Protein AF-A0A2C9L3A0-F1 (afdb_monomer)

Foldseek 3Di:
DDPVVLVLVCLLLLHDDDDPCVVVLVVLVVVLCVLQVFDPLLLSLLSLQQAAPPDPCNVVSNLVSLVVRLVRGDFLLLLLLLLDAPDDPVVLVVLVCCCVPPVPVDVPSVVVVVVSVSNVVSVVSNVVSVPDHRVNSSVVSSVSSVVSVVVSNVVSVVVCPPDDDRVVSSVSSSVSNLVSRFLFDPAPVLVVVCVVCVVVVHNLSVVVNVQCVVCRSDPPDPPSVVVVP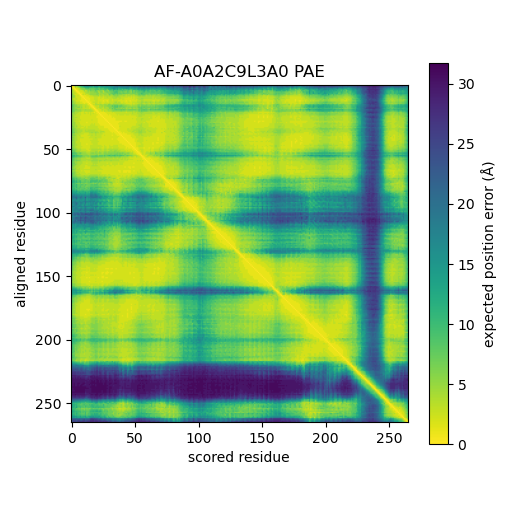PDDPDDDDDDDDDDDPPPPDDRSDDDDPCSSVPDDD

Radius of gyration: 23.32 Å; Cα contacts (8 Å, |Δi|>4): 204; chains: 1; bounding box: 54×64×52 Å

Sequence (265 aa):
MCHDYFIGITFQFGLKKEQTQDRELFNSFFETLERTAADFTNCFRYLSNFPLPGLSDYEEKKADVIKYFVSQSSTVAELKKVNRVRYENSQLMLYLMLAESRPEMIPNLRKVMPEIVHELNKMERLKELKDLTDESLSQKSFERWSAWFEKFALRLQLEKADVSDLNSLSEERKKIMNSVNPKFVLRNYIAQNAIAAAEKGDYSEVRKVLKLLETPYDDDVPDLNALELNGLMENESHTGQAGCHAQRIIYDEKPPEWAFDLRVT

Solvent-accessible surface area (backbone atoms only — not comparable to full-atom values): 15735 Å² total; per-residue (Å²): 134,58,72,70,61,51,55,57,49,38,36,45,73,37,52,86,73,92,55,93,62,50,64,59,53,53,51,54,47,54,53,50,37,62,75,37,50,32,46,64,55,57,47,46,40,53,53,42,66,54,56,57,85,85,50,95,61,24,70,61,40,41,50,52,48,45,52,49,50,42,68,44,29,53,49,60,68,52,50,50,61,72,37,56,64,90,69,54,74,69,56,54,50,50,54,53,53,38,54,74,74,45,50,83,80,41,85,60,41,85,69,48,51,62,54,53,53,52,44,51,51,25,51,53,52,49,58,63,53,69,82,56,49,59,67,58,49,48,52,54,37,42,53,53,47,49,59,48,50,52,56,51,43,59,56,51,54,67,66,46,76,82,54,93,54,65,66,63,50,46,53,51,30,26,52,49,13,34,72,66,24,39,58,44,69,94,43,71,58,59,52,50,50,25,50,59,35,39,78,73,71,39,54,63,53,46,53,51,53,50,58,46,62,75,50,22,45,59,87,87,62,77,69,71,77,67,67,76,75,83,78,80,91,75,89,80,92,80,88,79,95,71,91,71,82,79,71,81,82,63,74,68,56,79,80,56,86,71,44,76,72,67,69,86,128

Mean predicted aligned error: 10.32 Å

InterPro domains:
  IPR003846 Protein adenylyltransferase SelO [PF02696] (12-211)

Structure (mmCIF, N/CA/C/O backbone):
data_AF-A0A2C9L3A0-F1
#
_entry.id   AF-A0A2C9L3A0-F1
#
loop_
_atom_site.group_PDB
_atom_site.id
_atom_site.type_symbol
_atom_site.label_atom_id
_atom_site.label_alt_id
_atom_site.label_comp_id
_atom_site.label_asym_id
_atom_site.label_entity_id
_atom_site.label_seq_id
_atom_site.pdbx_PDB_ins_code
_atom_site.Cartn_x
_atom_site.Cartn_y
_atom_site.Cartn_z
_atom_site.occupancy
_atom_site.B_iso_or_equiv
_atom_site.auth_seq_id
_atom_site.auth_comp_id
_atom_site.auth_asym_id
_atom_site.auth_atom_id
_atom_site.pdbx_PDB_model_num
ATOM 1 N N . MET A 1 1 ? -1.686 21.418 -1.392 1.00 53.94 1 MET A N 1
ATOM 2 C CA . MET A 1 1 ? -2.756 20.459 -1.732 1.00 53.94 1 MET A CA 1
ATOM 3 C C . MET A 1 1 ? -4.056 21.233 -1.830 1.00 53.94 1 MET A C 1
ATOM 5 O O . MET A 1 1 ? -4.260 22.112 -1.002 1.00 53.94 1 MET A O 1
ATOM 9 N N . CYS A 1 2 ? -4.866 20.974 -2.856 1.00 65.69 2 CYS A N 1
ATOM 10 C CA . CYS A 1 2 ? -6.192 21.579 -3.013 1.00 65.69 2 CYS A CA 1
ATOM 11 C C . CYS A 1 2 ? -7.166 21.001 -1.962 1.00 65.69 2 CYS A C 1
ATOM 13 O O . CYS A 1 2 ? -6.938 19.886 -1.495 1.00 65.69 2 CYS A O 1
ATOM 15 N N . HIS A 1 3 ? -8.215 21.736 -1.581 1.00 68.50 3 HIS A N 1
ATOM 16 C CA . HIS A 1 3 ? -9.186 21.311 -0.557 1.00 68.50 3 HIS A CA 1
ATOM 17 C C . HIS A 1 3 ? -9.878 19.984 -0.930 1.00 68.50 3 HIS A C 1
ATOM 19 O O . HIS A 1 3 ? -9.929 19.074 -0.108 1.00 68.50 3 HIS A O 1
ATOM 25 N N . ASP A 1 4 ? -10.248 19.810 -2.201 1.00 71.44 4 ASP A N 1
ATOM 26 C CA . ASP A 1 4 ? -10.914 18.595 -2.703 1.00 71.44 4 ASP A CA 1
ATOM 27 C C . ASP A 1 4 ? -10.037 17.336 -2.602 1.00 71.44 4 ASP A C 1
ATOM 29 O O . ASP A 1 4 ? -10.518 16.243 -2.305 1.00 71.44 4 ASP A O 1
ATOM 33 N N . TYR A 1 5 ? -8.721 17.487 -2.790 1.00 75.50 5 TYR A N 1
ATOM 34 C CA . TYR A 1 5 ? -7.762 16.389 -2.623 1.00 75.50 5 TYR A CA 1
ATOM 35 C C . TYR A 1 5 ? -7.693 15.925 -1.165 1.00 75.50 5 TYR A C 1
ATOM 37 O O . TYR A 1 5 ? -7.566 14.735 -0.887 1.00 75.50 5 TYR A O 1
ATOM 45 N N . PHE A 1 6 ? -7.781 16.874 -0.232 1.00 78.12 6 PHE A N 1
ATOM 46 C CA . PHE A 1 6 ? -7.727 16.577 1.192 1.00 78.12 6 PHE A CA 1
ATOM 47 C C . PHE A 1 6 ? -8.967 15.802 1.646 1.00 78.12 6 PHE A C 1
ATOM 49 O O . PHE A 1 6 ? -8.825 14.778 2.306 1.00 78.12 6 PHE A O 1
ATOM 56 N N . ILE A 1 7 ? -10.154 16.225 1.201 1.00 77.31 7 ILE A N 1
ATOM 57 C CA . ILE A 1 7 ? -11.422 15.532 1.470 1.00 77.31 7 ILE A CA 1
ATOM 58 C C . ILE A 1 7 ? -11.371 14.085 0.961 1.00 77.31 7 ILE A C 1
ATOM 60 O O . ILE A 1 7 ? -11.721 13.161 1.692 1.00 77.31 7 ILE A O 1
ATOM 64 N N . GLY A 1 8 ? -10.888 13.874 -0.270 1.00 82.31 8 GLY A N 1
ATOM 65 C CA . GLY A 1 8 ? -10.761 12.533 -0.846 1.00 82.31 8 GLY A CA 1
ATOM 66 C C . GLY A 1 8 ? -9.873 11.605 -0.011 1.00 82.31 8 GLY A C 1
ATOM 67 O O . GLY A 1 8 ? -10.236 10.455 0.228 1.00 82.31 8 GLY A O 1
ATOM 68 N N . ILE A 1 9 ? -8.742 12.113 0.489 1.00 87.00 9 ILE A N 1
ATOM 69 C CA . ILE A 1 9 ? -7.840 11.345 1.355 1.00 87.00 9 ILE A CA 1
ATOM 70 C C . ILE A 1 9 ? -8.494 11.006 2.693 1.00 87.00 9 ILE A C 1
ATOM 72 O O . ILE A 1 9 ? -8.355 9.879 3.158 1.00 87.00 9 ILE A O 1
ATOM 76 N N . THR A 1 10 ? -9.227 11.933 3.306 1.00 89.62 10 THR A N 1
ATOM 77 C CA . THR A 1 10 ? -9.889 11.698 4.598 1.00 89.62 10 THR A CA 1
ATOM 78 C C . THR A 1 10 ? -10.770 10.441 4.564 1.00 89.62 10 THR A C 1
ATOM 80 O O . THR A 1 10 ? -10.697 9.612 5.476 1.00 89.62 10 THR A O 1
ATOM 83 N N . PHE A 1 11 ? -11.499 10.218 3.463 1.00 89.31 11 PHE A N 1
ATOM 84 C CA . PHE A 1 11 ? -12.294 9.002 3.264 1.00 89.31 11 PHE A CA 1
ATOM 85 C C . PHE A 1 11 ? -11.455 7.731 3.062 1.00 89.31 11 PHE A C 1
ATOM 87 O O . PHE A 1 11 ? -11.859 6.669 3.535 1.00 89.31 11 PHE A O 1
ATOM 94 N N . GLN A 1 12 ? -10.270 7.816 2.445 1.00 91.00 12 GLN A N 1
ATOM 95 C CA . GLN A 1 12 ? -9.346 6.673 2.329 1.00 91.00 12 GLN A CA 1
ATOM 96 C C . GLN A 1 12 ? -8.865 6.174 3.698 1.00 91.00 12 GLN A C 1
ATOM 98 O O . GLN A 1 12 ? -8.608 4.982 3.863 1.00 91.00 12 GLN A O 1
ATOM 103 N N . PHE A 1 13 ? -8.782 7.069 4.688 1.00 92.94 13 PHE A N 1
ATOM 104 C CA . PHE A 1 13 ? -8.480 6.742 6.087 1.00 92.94 13 PHE A CA 1
ATOM 105 C C . PHE A 1 13 ? -9.730 6.392 6.917 1.00 92.94 13 PHE A C 1
ATOM 107 O O . PHE A 1 13 ? -9.611 6.078 8.101 1.00 92.94 13 PHE A O 1
ATOM 114 N N . GLY A 1 14 ? -10.923 6.439 6.314 1.00 90.38 14 GLY A N 1
ATOM 115 C CA . GLY A 1 14 ? -12.193 6.158 6.984 1.00 90.38 14 GLY A CA 1
ATOM 116 C C . GLY A 1 14 ? -12.620 7.228 7.988 1.00 90.38 14 GLY A C 1
ATOM 117 O O . GLY A 1 14 ? -13.466 6.959 8.835 1.00 90.38 14 GLY A O 1
ATOM 118 N N . LEU A 1 15 ? -12.039 8.424 7.921 1.00 90.44 15 LEU A N 1
ATOM 119 C CA . LEU A 1 15 ? -12.366 9.515 8.830 1.00 90.44 15 LEU A CA 1
ATOM 120 C C . LEU A 1 15 ? -13.577 10.287 8.292 1.00 90.44 15 LEU A C 1
ATOM 122 O O . LEU A 1 15 ? -13.721 10.491 7.087 1.00 90.44 15 LEU A O 1
ATOM 126 N N . LYS A 1 16 ? -14.466 10.717 9.187 1.00 85.38 16 LYS A N 1
ATOM 127 C CA . LYS A 1 16 ? -15.678 11.484 8.843 1.00 85.38 16 LYS A CA 1
ATOM 128 C C . LYS A 1 16 ? -15.568 12.953 9.210 1.00 85.38 16 LYS A C 1
ATOM 130 O O . LYS A 1 16 ? -16.152 13.805 8.545 1.00 85.38 16 LYS A O 1
ATOM 135 N N . LYS A 1 17 ? -14.882 13.243 10.314 1.00 84.62 17 LYS A N 1
ATOM 136 C CA . LYS A 1 17 ? -14.735 14.606 10.828 1.00 84.62 17 LYS A CA 1
ATOM 137 C C . LYS A 1 17 ? -13.352 15.097 10.483 1.00 84.62 17 LYS A C 1
ATOM 139 O O . LYS A 1 17 ? -12.394 14.425 10.834 1.00 84.62 17 LYS A O 1
ATOM 144 N N . GLU A 1 18 ? -13.236 16.265 9.871 1.00 85.44 18 GLU A N 1
ATOM 145 C CA . GLU A 1 18 ? -11.927 16.885 9.679 1.00 85.44 18 GLU A CA 1
ATOM 146 C C . GLU A 1 18 ? -11.372 17.383 11.017 1.00 85.44 18 GLU A C 1
ATOM 148 O O . GLU A 1 18 ? -12.080 17.991 11.823 1.00 85.44 18 GLU A O 1
ATOM 153 N N . GLN A 1 19 ? -10.090 17.125 11.252 1.00 86.81 19 GLN A N 1
ATOM 154 C CA . GLN A 1 19 ? -9.330 17.651 12.378 1.00 86.81 19 GLN A CA 1
ATOM 155 C C . GLN A 1 19 ? -8.080 18.368 11.873 1.00 86.81 19 GLN A C 1
ATOM 157 O O . GLN A 1 19 ? -7.500 18.027 10.843 1.00 86.81 19 GLN A O 1
ATOM 162 N N . THR A 1 20 ? -7.605 19.348 12.638 1.00 84.88 20 THR A N 1
ATOM 163 C CA . THR A 1 20 ? -6.423 20.148 12.268 1.00 84.88 20 THR A CA 1
ATOM 164 C C . THR A 1 20 ? -5.143 19.314 12.152 1.00 84.88 20 THR A C 1
ATOM 166 O O . THR A 1 20 ? -4.244 19.671 11.392 1.00 84.88 20 THR A O 1
ATOM 169 N N . GLN A 1 21 ? -5.073 18.189 12.868 1.00 88.00 21 GLN A N 1
ATOM 170 C CA . GLN A 1 21 ? -3.920 17.283 12.905 1.00 88.00 21 GLN A CA 1
ATOM 171 C C . GLN A 1 21 ? -3.902 16.263 11.750 1.00 88.00 21 GLN A C 1
ATOM 173 O O . GLN A 1 21 ? -2.875 15.625 11.517 1.00 88.00 21 GLN A O 1
ATOM 178 N N . ASP A 1 22 ? -4.994 16.132 10.986 1.00 90.75 22 ASP A N 1
ATOM 179 C CA . ASP A 1 22 ? -5.135 15.108 9.935 1.00 90.75 22 ASP A CA 1
ATOM 180 C C . ASP A 1 22 ? -4.071 15.246 8.853 1.00 90.75 22 ASP A C 1
ATOM 182 O O . ASP A 1 22 ? -3.504 14.266 8.377 1.00 90.75 22 ASP A O 1
ATOM 186 N N . ARG A 1 23 ? -3.712 16.485 8.518 1.00 89.81 23 ARG A N 1
ATOM 187 C CA . ARG A 1 23 ? -2.694 16.752 7.506 1.00 89.81 23 ARG A CA 1
ATOM 188 C C . ARG A 1 23 ? -1.318 16.232 7.899 1.00 89.81 23 ARG A C 1
ATOM 190 O O . ARG A 1 23 ? -0.609 15.695 7.052 1.00 89.81 23 ARG A O 1
ATOM 197 N N . GLU A 1 24 ? -0.927 16.402 9.157 1.00 92.12 24 GLU A N 1
ATOM 198 C CA . GLU A 1 24 ? 0.349 15.886 9.650 1.00 92.12 24 GLU A CA 1
ATOM 199 C C . GLU A 1 24 ? 0.330 14.355 9.698 1.00 92.12 24 GLU A C 1
ATOM 201 O O . GLU A 1 24 ? 1.281 13.704 9.261 1.00 92.12 24 GLU A O 1
ATOM 206 N N . LEU A 1 25 ? -0.791 13.778 10.136 1.00 93.62 25 LEU A N 1
ATOM 207 C CA . LEU A 1 25 ? -0.996 12.336 10.179 1.00 93.62 25 LEU A CA 1
ATOM 208 C C . LEU A 1 25 ? -0.872 11.698 8.788 1.00 93.62 25 LEU A C 1
ATOM 210 O O . LEU A 1 25 ? -0.094 10.755 8.625 1.00 93.62 25 LEU A O 1
ATOM 214 N N . PHE A 1 26 ? -1.557 12.246 7.780 1.00 93.62 26 PHE A N 1
ATOM 215 C CA . PHE A 1 26 ? -1.495 11.756 6.400 1.00 93.62 26 PHE A CA 1
ATOM 216 C C . PHE A 1 26 ? -0.099 11.926 5.798 1.00 93.62 26 PHE A C 1
ATOM 218 O O . PHE A 1 26 ? 0.424 10.999 5.187 1.00 93.62 26 PHE A O 1
ATOM 225 N N . ASN A 1 27 ? 0.556 13.071 6.014 1.00 92.88 27 ASN A N 1
ATOM 226 C CA . ASN A 1 27 ? 1.927 13.270 5.539 1.00 92.88 27 ASN A CA 1
ATOM 227 C C . ASN A 1 27 ? 2.887 12.241 6.149 1.00 92.88 27 ASN A C 1
ATOM 229 O O . ASN A 1 27 ? 3.685 11.646 5.430 1.00 92.88 27 ASN A O 1
ATOM 233 N N . SER A 1 28 ? 2.773 11.988 7.456 1.00 94.56 28 SER A N 1
ATOM 234 C CA . SER A 1 28 ? 3.609 10.991 8.129 1.00 94.56 28 SER A CA 1
ATOM 235 C C . SER A 1 28 ? 3.316 9.555 7.669 1.00 94.56 28 SER A C 1
ATOM 237 O O . SER A 1 28 ? 4.223 8.721 7.679 1.00 94.56 28 SER A O 1
ATOM 239 N N . PHE A 1 29 ? 2.091 9.270 7.206 1.00 95.25 29 PHE A N 1
ATOM 240 C CA . PHE A 1 29 ? 1.750 7.997 6.564 1.00 95.25 29 PHE A CA 1
ATOM 241 C C . 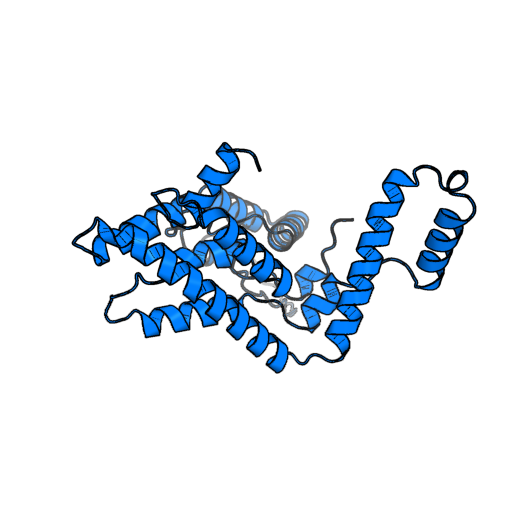PHE A 1 29 ? 2.505 7.836 5.245 1.00 95.25 29 PHE A C 1
ATOM 243 O O . PHE A 1 29 ? 3.208 6.846 5.061 1.00 95.25 29 PHE A O 1
ATOM 250 N N . PHE A 1 30 ? 2.407 8.823 4.346 1.00 93.19 30 PHE A N 1
ATOM 251 C CA . PHE A 1 30 ? 3.073 8.766 3.042 1.00 93.19 30 PHE A CA 1
ATOM 252 C C . PHE A 1 30 ? 4.595 8.733 3.170 1.00 93.19 30 PHE A C 1
ATOM 254 O O . PHE A 1 30 ? 5.245 7.985 2.449 1.00 93.19 30 PHE A O 1
ATOM 261 N N . GLU A 1 31 ? 5.163 9.467 4.128 1.00 92.00 31 GLU A N 1
ATOM 262 C CA . GLU A 1 31 ? 6.594 9.398 4.424 1.00 92.00 31 GLU A CA 1
ATOM 263 C C . GLU A 1 31 ? 7.000 7.994 4.900 1.00 92.00 31 GLU A C 1
ATOM 265 O O . GLU A 1 31 ? 8.033 7.461 4.493 1.00 92.00 31 GLU A O 1
ATOM 270 N N . THR A 1 32 ? 6.183 7.364 5.747 1.00 93.12 32 THR A N 1
ATOM 271 C CA . THR A 1 32 ? 6.439 5.996 6.220 1.00 93.12 32 THR A CA 1
ATOM 272 C C . THR A 1 32 ? 6.334 4.988 5.077 1.00 93.12 32 THR A C 1
ATOM 274 O O . THR A 1 32 ? 7.203 4.124 4.942 1.00 93.12 32 THR A O 1
ATOM 277 N N . LEU A 1 33 ? 5.330 5.140 4.215 1.00 92.25 33 LEU A N 1
ATOM 278 C CA . LEU A 1 33 ? 5.122 4.327 3.020 1.00 92.25 33 LEU A CA 1
ATOM 279 C C . LEU A 1 33 ? 6.296 4.461 2.043 1.00 92.25 33 LEU A C 1
ATOM 281 O O . LEU A 1 33 ? 6.823 3.451 1.592 1.00 92.25 33 LEU A O 1
ATOM 285 N N . GLU A 1 34 ? 6.772 5.681 1.780 1.00 88.38 34 GLU A N 1
ATOM 286 C CA . GLU A 1 34 ? 7.929 5.937 0.916 1.00 88.38 34 GLU A CA 1
ATOM 287 C C . GLU A 1 34 ? 9.215 5.340 1.501 1.00 88.38 34 GLU A C 1
ATOM 289 O O . GLU A 1 34 ? 9.983 4.684 0.797 1.00 88.38 34 GLU A O 1
ATOM 294 N N . ARG A 1 35 ? 9.453 5.517 2.807 1.00 86.69 35 ARG A N 1
ATOM 295 C CA . ARG A 1 35 ? 10.659 5.000 3.472 1.00 86.69 35 ARG A CA 1
ATOM 296 C C . ARG A 1 35 ? 10.703 3.474 3.540 1.00 86.69 35 ARG A C 1
ATOM 298 O O . ARG A 1 35 ? 11.794 2.915 3.485 1.00 86.69 35 ARG A O 1
ATOM 305 N N . THR A 1 36 ? 9.555 2.821 3.698 1.00 89.12 36 THR A N 1
ATOM 306 C CA . THR A 1 36 ? 9.439 1.350 3.716 1.00 89.12 36 THR A CA 1
ATOM 307 C C . THR A 1 36 ? 9.242 0.758 2.318 1.00 89.12 36 THR A C 1
ATOM 309 O O . THR A 1 36 ? 9.355 -0.455 2.143 1.00 89.12 36 THR A O 1
ATOM 312 N N . ALA A 1 37 ? 8.960 1.612 1.325 1.00 88.81 37 ALA A N 1
ATOM 313 C CA . ALA A 1 37 ? 8.495 1.239 -0.007 1.00 88.81 37 ALA A CA 1
ATOM 314 C C . ALA A 1 37 ? 7.410 0.151 0.057 1.00 88.81 37 ALA A C 1
ATOM 316 O O . ALA A 1 37 ? 7.493 -0.870 -0.631 1.00 88.81 37 ALA A O 1
ATOM 317 N N . ALA A 1 38 ? 6.441 0.345 0.954 1.00 91.19 38 ALA A N 1
ATOM 318 C CA . ALA A 1 38 ? 5.319 -0.566 1.116 1.00 91.19 38 ALA A CA 1
ATOM 319 C C . ALA A 1 38 ? 4.311 -0.417 -0.028 1.00 91.19 38 ALA A C 1
ATOM 321 O O . ALA A 1 38 ? 4.161 0.661 -0.609 1.00 91.19 38 ALA A O 1
ATOM 322 N N . ASP A 1 39 ? 3.614 -1.507 -0.352 1.00 92.31 39 ASP A N 1
ATOM 323 C CA . ASP A 1 39 ? 2.616 -1.496 -1.415 1.00 92.31 39 ASP A CA 1
ATOM 324 C C . ASP A 1 39 ? 1.437 -0.571 -1.083 1.00 92.31 39 ASP A C 1
ATOM 326 O O . ASP A 1 39 ? 0.656 -0.827 -0.169 1.00 92.31 39 ASP A O 1
ATOM 330 N N . PHE A 1 40 ? 1.294 0.501 -1.862 1.00 91.69 40 PHE A N 1
ATOM 331 C CA . PHE A 1 40 ? 0.292 1.537 -1.626 1.00 91.69 40 PHE A CA 1
ATOM 332 C C . PHE A 1 40 ? -1.138 0.992 -1.582 1.00 91.69 40 PHE A C 1
ATOM 334 O O . PHE A 1 40 ? -1.866 1.233 -0.618 1.00 91.69 40 PHE A O 1
ATOM 341 N N . THR A 1 41 ? -1.538 0.261 -2.621 1.00 92.31 41 THR A N 1
ATOM 342 C CA . THR A 1 41 ? -2.924 -0.193 -2.797 1.00 92.31 41 THR A CA 1
ATOM 343 C C . THR A 1 41 ? -3.294 -1.176 -1.697 1.00 92.31 41 THR A C 1
ATOM 345 O O . THR A 1 41 ? -4.323 -1.020 -1.040 1.00 92.31 41 THR A O 1
ATOM 348 N N . ASN A 1 42 ? -2.411 -2.138 -1.434 1.00 92.31 42 ASN A N 1
ATOM 349 C CA . ASN A 1 42 ? -2.647 -3.178 -0.445 1.00 92.31 42 ASN A CA 1
ATOM 350 C C . ASN A 1 42 ? -2.662 -2.602 0.974 1.00 92.31 42 ASN A C 1
ATOM 352 O O . ASN A 1 42 ? -3.538 -2.952 1.764 1.00 92.31 42 ASN A O 1
ATOM 356 N N . CYS A 1 43 ? -1.759 -1.668 1.294 1.00 94.50 43 CYS A N 1
ATOM 357 C CA . CYS A 1 43 ? -1.765 -0.971 2.578 1.00 94.50 43 CYS A CA 1
ATOM 358 C C . CYS A 1 43 ? -3.077 -0.207 2.804 1.00 94.50 43 CYS A C 1
ATOM 360 O O . CYS A 1 43 ? -3.706 -0.395 3.843 1.00 94.50 43 CYS A O 1
ATOM 362 N N . PHE A 1 44 ? -3.537 0.608 1.847 1.00 94.19 44 PHE A N 1
ATOM 363 C CA . PHE A 1 44 ? -4.803 1.342 1.991 1.00 94.19 44 PHE A CA 1
ATOM 364 C C . PHE A 1 44 ? -6.021 0.419 2.070 1.00 94.19 44 PHE A C 1
ATOM 366 O O . PHE A 1 44 ? -6.919 0.654 2.884 1.00 94.19 44 PHE A O 1
ATOM 373 N N . ARG A 1 45 ? -6.054 -0.658 1.275 1.00 94.00 45 ARG A N 1
ATOM 374 C CA . ARG A 1 45 ? -7.136 -1.646 1.342 1.00 94.00 45 ARG A CA 1
ATOM 375 C C . ARG A 1 45 ? -7.169 -2.340 2.702 1.00 94.00 45 ARG A C 1
ATOM 377 O O . ARG A 1 45 ? -8.235 -2.454 3.305 1.00 94.00 45 ARG A O 1
ATOM 384 N N . TYR A 1 46 ? -6.011 -2.761 3.210 1.00 94.75 46 TYR A N 1
ATOM 385 C CA . TYR A 1 46 ? -5.906 -3.481 4.479 1.00 94.75 46 TYR A CA 1
ATOM 386 C C . TYR A 1 46 ? -6.052 -2.578 5.708 1.00 94.75 46 TYR A C 1
ATOM 388 O O . TYR A 1 46 ? -6.446 -3.054 6.772 1.00 94.75 46 TYR A O 1
ATOM 396 N N . LEU A 1 47 ? -5.812 -1.268 5.575 1.00 95.31 47 LEU A N 1
ATOM 397 C CA . LEU A 1 47 ? -6.025 -0.284 6.642 1.00 95.31 47 LEU A CA 1
ATOM 398 C C . LEU A 1 47 ? -7.461 -0.327 7.190 1.00 95.31 47 LEU A C 1
ATOM 400 O O . LEU A 1 47 ? -7.679 -0.055 8.370 1.00 95.31 47 LEU A O 1
ATOM 404 N N . SER A 1 48 ? -8.432 -0.726 6.362 1.00 94.19 48 SER A N 1
ATOM 405 C CA . SER A 1 48 ? -9.839 -0.900 6.747 1.00 94.19 48 SER A CA 1
ATOM 406 C C . SER A 1 48 ? -10.051 -1.905 7.891 1.00 94.19 48 SER A C 1
ATOM 408 O O . SER A 1 48 ? -11.029 -1.795 8.635 1.00 94.19 48 SER A O 1
ATOM 410 N N . ASN A 1 49 ? -9.111 -2.840 8.081 1.00 93.81 49 ASN A N 1
ATOM 411 C CA . ASN A 1 49 ? -9.131 -3.846 9.142 1.00 93.81 49 ASN A CA 1
ATOM 412 C C . ASN A 1 49 ? -8.544 -3.349 10.477 1.00 93.81 49 ASN A C 1
ATOM 414 O O . ASN A 1 49 ? -8.599 -4.081 11.465 1.00 93.81 49 ASN A O 1
ATOM 418 N N . PHE A 1 50 ? -7.991 -2.131 10.541 1.00 93.88 50 PHE A N 1
ATOM 419 C CA . PHE A 1 50 ? -7.421 -1.593 11.779 1.00 93.88 50 PHE A CA 1
ATOM 420 C C . PHE A 1 50 ? -8.501 -1.405 12.858 1.00 93.88 50 PHE A C 1
ATOM 422 O O . PHE A 1 50 ? -9.461 -0.674 12.628 1.00 93.88 50 PHE A O 1
ATOM 429 N N . PRO A 1 51 ? -8.400 -2.025 14.043 1.00 91.56 51 PRO A N 1
ATOM 430 C CA . PRO A 1 51 ? -9.480 -2.010 15.030 1.00 91.56 51 PRO A CA 1
ATOM 431 C C . PRO A 1 51 ? -9.679 -0.620 15.655 1.00 91.56 51 PRO A C 1
ATOM 433 O O . PRO A 1 51 ? -8.752 0.185 15.755 1.00 91.56 51 PRO A O 1
ATOM 436 N N . LEU A 1 52 ? -10.900 -0.319 16.107 1.00 90.06 52 LEU A N 1
ATOM 437 C CA . LEU A 1 52 ? -11.140 0.880 16.915 1.00 90.06 52 LEU A CA 1
ATOM 438 C C . LEU A 1 52 ? -10.589 0.698 18.342 1.00 90.06 52 LEU A C 1
ATOM 440 O O . LEU A 1 52 ? -10.831 -0.345 18.956 1.00 90.06 52 LEU A O 1
ATOM 444 N N . PRO A 1 53 ? -9.913 1.713 18.915 1.00 89.50 53 PRO A N 1
ATOM 445 C CA . PRO A 1 53 ? -9.443 1.651 20.296 1.00 89.50 53 PRO A CA 1
ATOM 446 C C . PRO A 1 53 ? -10.575 1.408 21.308 1.00 89.50 53 PRO A C 1
ATOM 448 O O . PRO A 1 53 ? -11.572 2.140 21.368 1.00 89.50 53 PRO A O 1
ATOM 451 N N . GLY A 1 54 ? -10.389 0.394 22.155 1.00 84.06 54 GLY A N 1
ATOM 452 C CA . GLY A 1 54 ? -11.341 -0.008 23.195 1.00 84.06 54 GLY A CA 1
ATOM 453 C C . GLY A 1 54 ? -12.225 -1.210 22.850 1.00 84.06 54 GLY A C 1
ATOM 454 O O . GLY A 1 54 ? -13.098 -1.538 23.649 1.00 84.06 54 GLY A O 1
ATOM 455 N N . LEU A 1 55 ? -12.012 -1.861 21.703 1.00 86.19 55 LEU A N 1
ATOM 456 C CA . LEU A 1 55 ? -12.511 -3.217 21.453 1.00 86.19 55 LEU A CA 1
ATOM 457 C C . LEU A 1 55 ? -11.653 -4.255 22.198 1.00 86.19 55 LEU A C 1
ATOM 459 O O . LEU A 1 55 ? -10.472 -4.019 22.453 1.00 86.19 55 LEU A O 1
ATOM 463 N N . SER A 1 56 ? -12.234 -5.404 22.552 1.00 86.06 56 SER A N 1
ATOM 464 C CA . SER A 1 56 ? -11.535 -6.462 23.304 1.00 86.06 56 SER A CA 1
ATOM 465 C C . SER A 1 56 ? -10.388 -7.107 22.524 1.00 86.06 56 SER A C 1
ATOM 467 O O . SER A 1 56 ? -9.410 -7.542 23.118 1.00 86.06 56 SER A O 1
ATOM 469 N N . ASP A 1 57 ? -10.503 -7.148 21.199 1.00 89.44 57 ASP A N 1
ATOM 470 C CA . ASP A 1 57 ? -9.542 -7.718 20.250 1.00 89.44 57 ASP A CA 1
ATOM 471 C C . ASP A 1 57 ? -8.586 -6.662 19.659 1.00 89.44 57 ASP A C 1
ATOM 473 O O . ASP A 1 57 ? -7.883 -6.924 18.682 1.00 89.44 57 ASP A O 1
ATOM 477 N N . TYR A 1 58 ? -8.558 -5.453 20.236 1.00 90.12 58 TYR A N 1
ATOM 478 C CA . TYR A 1 58 ? -7.824 -4.313 19.688 1.00 90.12 58 TYR A CA 1
ATOM 479 C C . TYR A 1 58 ? -6.317 -4.572 19.555 1.00 90.12 58 TYR A C 1
ATOM 481 O O . TYR A 1 58 ? -5.761 -4.338 18.486 1.00 90.12 58 TYR A O 1
ATOM 489 N N . GLU A 1 59 ? -5.648 -5.059 20.603 1.00 91.62 59 GLU A N 1
ATOM 490 C CA . GLU A 1 59 ? -4.188 -5.252 20.565 1.00 91.62 59 GLU A CA 1
ATOM 491 C C . GLU A 1 59 ? -3.770 -6.376 19.606 1.00 91.62 59 GLU A C 1
ATOM 493 O O . GLU A 1 59 ? -2.783 -6.232 18.885 1.00 91.62 59 GLU A O 1
ATOM 498 N N . GLU A 1 60 ? -4.549 -7.458 19.536 1.00 92.38 60 GLU A N 1
ATOM 499 C CA . GLU A 1 60 ? -4.302 -8.579 18.620 1.00 92.38 60 GLU A CA 1
ATOM 500 C C . GLU A 1 60 ? -4.448 -8.131 17.160 1.00 92.38 60 GLU A C 1
ATOM 502 O O . GLU A 1 60 ? -3.494 -8.201 16.383 1.00 92.38 60 GLU A O 1
ATOM 507 N N . LYS A 1 61 ? -5.594 -7.534 16.804 1.00 92.12 61 LYS A N 1
ATOM 508 C CA . LYS A 1 61 ? -5.834 -7.034 15.443 1.00 92.12 61 LYS A CA 1
ATOM 509 C C . LYS A 1 61 ? -4.877 -5.910 15.049 1.00 92.12 61 LYS A C 1
ATOM 511 O O . LYS A 1 61 ? -4.477 -5.821 13.889 1.00 92.12 61 LYS A O 1
ATOM 516 N N . LYS A 1 62 ? -4.486 -5.043 15.989 1.00 93.50 62 LYS A N 1
ATOM 517 C CA . LYS A 1 62 ? -3.464 -4.012 15.757 1.00 93.50 62 LYS A CA 1
ATOM 518 C C . LYS A 1 62 ? -2.130 -4.657 15.377 1.00 93.50 62 LYS A C 1
ATOM 520 O O . LYS A 1 62 ? -1.520 -4.232 14.396 1.00 93.50 62 LYS A O 1
ATOM 525 N N . ALA A 1 63 ? -1.689 -5.671 16.122 1.00 93.19 63 ALA A N 1
ATOM 526 C CA . ALA A 1 63 ? -0.446 -6.382 15.834 1.00 93.19 63 ALA A CA 1
ATOM 527 C C . ALA A 1 63 ? -0.489 -7.073 14.461 1.00 93.19 63 ALA A C 1
ATOM 529 O O . ALA A 1 63 ? 0.470 -6.959 13.693 1.00 93.19 63 ALA A O 1
ATOM 530 N N . ASP A 1 64 ? -1.613 -7.701 14.112 1.00 94.44 64 ASP A N 1
ATOM 531 C CA . ASP A 1 64 ? -1.807 -8.341 12.806 1.00 94.44 64 ASP A CA 1
ATOM 532 C C . ASP A 1 64 ? -1.745 -7.342 11.648 1.00 94.44 64 ASP A C 1
ATOM 534 O O . ASP A 1 64 ? -1.114 -7.608 10.622 1.00 94.44 64 ASP A O 1
ATOM 538 N N . VAL A 1 65 ? -2.346 -6.160 11.814 1.00 94.88 65 VAL A N 1
ATOM 539 C CA . VAL A 1 65 ? -2.286 -5.092 10.809 1.00 94.88 65 VAL A CA 1
ATOM 540 C C . VAL A 1 65 ? -0.869 -4.571 10.631 1.00 94.88 65 VAL A C 1
ATOM 542 O O . VAL A 1 65 ? -0.407 -4.450 9.496 1.00 94.88 65 VAL A O 1
ATOM 545 N N . ILE A 1 66 ? -0.137 -4.330 11.717 1.00 94.44 66 ILE A N 1
ATOM 546 C CA . ILE A 1 66 ? 1.261 -3.895 11.624 1.00 94.44 66 ILE A CA 1
ATOM 547 C C . ILE A 1 66 ? 2.105 -4.969 10.927 1.00 94.44 66 ILE A C 1
ATOM 549 O O . ILE A 1 66 ? 2.883 -4.654 10.026 1.00 94.44 66 ILE A O 1
ATOM 553 N N . LYS A 1 67 ? 1.921 -6.244 11.284 1.00 94.50 67 LYS A N 1
ATOM 554 C CA . LYS A 1 67 ? 2.621 -7.368 10.651 1.00 94.50 67 LYS A CA 1
ATOM 555 C C . LYS A 1 67 ? 2.327 -7.448 9.152 1.00 94.50 67 LYS A C 1
ATOM 557 O O . LYS A 1 67 ? 3.252 -7.653 8.365 1.00 94.50 67 LYS A O 1
ATOM 562 N N . TYR A 1 68 ? 1.075 -7.231 8.748 1.00 94.62 68 TYR A N 1
ATOM 563 C CA . TYR A 1 68 ? 0.707 -7.155 7.336 1.00 94.62 68 TYR A CA 1
ATOM 564 C C . TYR A 1 68 ? 1.435 -6.005 6.628 1.00 94.62 68 TYR A C 1
ATOM 566 O O . TYR A 1 68 ? 2.068 -6.229 5.601 1.00 94.62 68 TYR A O 1
ATOM 574 N N . PHE A 1 69 ? 1.446 -4.798 7.195 1.00 94.50 69 PHE A N 1
ATOM 575 C CA . PHE A 1 69 ? 2.149 -3.646 6.612 1.00 94.50 69 PHE A CA 1
ATOM 576 C C . PHE A 1 69 ? 3.661 -3.878 6.471 1.00 94.50 69 PHE A C 1
ATOM 578 O O . PHE A 1 69 ? 4.257 -3.521 5.452 1.00 94.50 69 PHE A O 1
ATOM 585 N N . VAL A 1 70 ? 4.284 -4.540 7.449 1.00 93.44 70 VAL A N 1
ATOM 586 C CA . VAL A 1 70 ? 5.691 -4.953 7.347 1.00 93.44 70 VAL A CA 1
ATOM 587 C C . VAL A 1 70 ? 5.877 -5.970 6.216 1.00 93.44 70 VAL A C 1
ATOM 589 O O . VAL A 1 70 ? 6.807 -5.820 5.433 1.00 93.44 70 VAL A O 1
ATOM 592 N N . SER A 1 71 ? 4.966 -6.935 6.044 1.00 91.94 71 SER A N 1
ATOM 593 C CA . SER A 1 71 ? 5.028 -7.889 4.920 1.00 91.94 71 SER A CA 1
ATOM 594 C C . SER A 1 71 ? 4.864 -7.241 3.538 1.00 91.94 71 SER A C 1
ATOM 596 O O . SER A 1 71 ? 5.416 -7.734 2.559 1.00 91.94 71 SER A O 1
ATOM 598 N N . GLN A 1 72 ? 4.131 -6.124 3.453 1.00 91.31 72 GLN A N 1
ATOM 599 C CA . GLN A 1 72 ? 3.981 -5.356 2.213 1.00 91.31 72 GLN A CA 1
ATOM 600 C C . GLN A 1 72 ? 5.182 -4.442 1.931 1.00 91.31 72 GLN A C 1
ATOM 602 O O . GLN A 1 72 ? 5.296 -3.927 0.819 1.00 91.31 72 GLN A O 1
ATOM 607 N N . SER A 1 73 ? 6.068 -4.230 2.911 1.00 89.81 73 SER A N 1
ATOM 608 C CA . SER A 1 73 ? 7.290 -3.433 2.753 1.00 89.81 73 SER A CA 1
ATOM 609 C C . SER A 1 73 ? 8.262 -4.100 1.774 1.00 89.81 73 SER A C 1
ATOM 611 O O . SER A 1 73 ? 8.202 -5.309 1.527 1.00 89.81 73 SER A O 1
ATOM 613 N N . SER A 1 74 ? 9.143 -3.310 1.163 1.00 85.31 74 SER A N 1
ATOM 614 C CA . SER A 1 74 ? 10.139 -3.850 0.233 1.00 85.31 74 SER A CA 1
ATOM 615 C C . SER A 1 74 ? 11.328 -4.475 0.961 1.00 85.31 74 SER A C 1
ATOM 617 O O . SER A 1 74 ? 11.740 -3.995 2.016 1.00 85.31 74 SER A O 1
ATOM 619 N N . THR A 1 75 ? 11.910 -5.524 0.383 1.00 86.31 75 THR A N 1
ATOM 620 C CA . THR A 1 75 ? 13.156 -6.130 0.879 1.00 86.31 75 THR A CA 1
ATOM 621 C C . THR A 1 75 ? 14.371 -5.282 0.501 1.00 86.31 75 THR A C 1
ATOM 623 O O . THR A 1 75 ? 14.306 -4.423 -0.385 1.00 86.31 75 THR A O 1
ATOM 626 N N . VAL A 1 76 ? 15.529 -5.534 1.122 1.00 83.00 76 VAL A N 1
ATOM 627 C CA . VAL A 1 76 ? 16.783 -4.856 0.755 1.00 83.00 76 VAL A CA 1
ATOM 628 C C . VAL A 1 76 ? 17.138 -5.134 -0.710 1.00 83.00 76 VAL A C 1
ATOM 630 O O . VAL A 1 76 ? 17.636 -4.243 -1.403 1.00 83.00 76 VAL A O 1
ATOM 633 N N . ALA A 1 77 ? 16.871 -6.346 -1.205 1.00 82.56 77 ALA A N 1
ATOM 634 C CA . ALA A 1 77 ? 17.116 -6.716 -2.597 1.00 82.56 77 ALA A CA 1
ATOM 635 C C . ALA A 1 77 ? 16.244 -5.904 -3.572 1.00 82.56 77 ALA A C 1
ATOM 637 O O . ALA A 1 77 ? 16.762 -5.335 -4.538 1.00 82.56 77 ALA A O 1
ATOM 638 N N . GLU A 1 78 ? 14.946 -5.782 -3.291 1.00 84.06 78 GLU A N 1
ATOM 639 C CA . GLU A 1 78 ? 14.011 -4.981 -4.088 1.00 84.06 78 GLU A CA 1
ATOM 640 C C . GLU A 1 78 ? 14.379 -3.493 -4.053 1.00 84.06 78 GLU A C 1
ATOM 642 O O . GLU A 1 78 ? 14.492 -2.853 -5.101 1.00 84.06 78 GLU A O 1
ATOM 647 N N . LEU A 1 79 ? 14.676 -2.948 -2.867 1.00 83.56 79 LEU A N 1
ATOM 648 C CA . LEU A 1 79 ? 15.105 -1.556 -2.712 1.00 83.56 79 LEU A CA 1
ATOM 649 C C . LEU A 1 79 ? 16.391 -1.265 -3.495 1.00 83.56 79 LEU A C 1
ATOM 651 O O . LEU A 1 79 ? 16.503 -0.209 -4.124 1.00 83.56 79 LEU A O 1
ATOM 655 N N . LYS A 1 80 ? 17.351 -2.199 -3.519 1.00 84.31 80 LYS A N 1
ATOM 656 C CA . LYS A 1 80 ? 18.571 -2.081 -4.335 1.00 84.31 80 LYS A CA 1
ATOM 657 C C . LYS A 1 80 ? 18.261 -2.090 -5.835 1.00 84.31 80 LYS A C 1
ATOM 659 O O . LYS A 1 80 ? 18.856 -1.303 -6.571 1.00 84.31 80 LYS A O 1
ATOM 664 N N . LYS A 1 81 ? 17.320 -2.925 -6.297 1.00 82.75 81 LYS A N 1
ATOM 665 C CA . LYS A 1 81 ? 16.884 -2.950 -7.707 1.00 82.75 81 LYS A CA 1
ATOM 666 C C . LYS A 1 81 ? 16.211 -1.637 -8.124 1.00 82.75 81 LYS A C 1
ATOM 668 O O . LYS A 1 81 ? 16.540 -1.090 -9.181 1.00 82.75 81 LYS A O 1
ATOM 673 N N . VAL A 1 82 ? 15.309 -1.114 -7.291 1.00 80.75 82 VAL A N 1
ATOM 674 C CA . VAL A 1 82 ? 14.575 0.139 -7.549 1.00 80.75 82 VAL A CA 1
ATOM 675 C C . VAL A 1 82 ? 15.521 1.341 -7.581 1.00 80.75 82 VAL A C 1
ATOM 677 O O . VAL A 1 82 ? 15.429 2.181 -8.477 1.00 80.75 82 VAL A O 1
ATOM 680 N N . ASN A 1 83 ? 16.488 1.395 -6.661 1.00 82.94 83 ASN A N 1
ATOM 681 C CA . ASN A 1 83 ? 17.454 2.493 -6.573 1.00 82.94 83 ASN A CA 1
ATOM 682 C C . ASN A 1 83 ? 18.665 2.334 -7.508 1.00 82.94 83 ASN A C 1
ATOM 684 O O . ASN A 1 83 ? 19.625 3.094 -7.398 1.00 82.94 83 ASN A O 1
ATOM 688 N N . ARG A 1 84 ? 18.649 1.384 -8.456 1.00 81.50 84 ARG A N 1
ATOM 689 C CA . ARG A 1 84 ? 19.734 1.235 -9.437 1.00 81.50 84 ARG A CA 1
ATOM 690 C C . ARG A 1 84 ? 19.841 2.487 -10.313 1.00 81.50 84 ARG A C 1
ATOM 692 O O . ARG A 1 84 ? 18.944 2.780 -11.108 1.00 81.50 84 ARG A O 1
ATOM 699 N N . VAL A 1 85 ? 20.973 3.167 -10.173 1.00 81.94 85 VAL A N 1
ATOM 700 C CA . VAL A 1 85 ? 21.350 4.378 -10.910 1.00 81.94 85 VAL A CA 1
ATOM 701 C C . VAL A 1 85 ? 21.518 4.063 -12.399 1.00 81.94 85 VAL A C 1
ATOM 703 O O . VAL A 1 85 ? 22.032 2.999 -12.757 1.00 81.94 85 VAL A O 1
ATOM 706 N N . ARG A 1 86 ? 21.063 4.973 -13.264 1.00 77.69 86 ARG A N 1
ATOM 707 C CA . ARG A 1 86 ? 21.191 4.874 -14.727 1.00 77.69 86 ARG A CA 1
ATOM 708 C C . ARG A 1 86 ? 22.555 5.340 -15.236 1.00 77.69 86 ARG A C 1
ATOM 710 O O . ARG A 1 86 ? 23.059 4.770 -16.198 1.00 77.69 86 ARG A O 1
ATOM 717 N N . TYR A 1 87 ? 23.125 6.363 -14.605 1.00 76.19 87 TYR A N 1
ATOM 718 C CA . TYR A 1 87 ? 24.384 6.986 -15.012 1.00 76.19 87 TYR A CA 1
ATOM 719 C C . TYR A 1 87 ? 25.568 6.472 -14.194 1.00 76.19 87 TYR A C 1
ATOM 721 O O . TYR A 1 87 ? 25.442 6.167 -13.006 1.00 76.19 87 TYR A O 1
ATOM 729 N N . GLU A 1 88 ? 26.747 6.428 -14.808 1.00 77.06 88 GLU A N 1
ATOM 730 C CA . GLU A 1 88 ? 27.978 6.166 -14.062 1.00 77.06 88 GLU A CA 1
ATOM 731 C C . GLU A 1 88 ? 28.384 7.381 -13.209 1.00 77.06 88 GLU A C 1
ATOM 733 O O . GLU A 1 88 ? 28.094 8.530 -13.547 1.00 77.06 88 GLU A O 1
ATOM 738 N N . ASN A 1 89 ? 29.120 7.143 -12.116 1.00 79.69 89 ASN A N 1
ATOM 739 C CA . ASN A 1 89 ? 29.620 8.202 -11.223 1.00 79.69 89 ASN A CA 1
ATOM 740 C C . ASN A 1 89 ? 30.384 9.307 -11.978 1.00 79.69 89 ASN A C 1
ATOM 742 O O . ASN A 1 89 ? 30.253 10.488 -11.664 1.00 79.69 89 ASN A O 1
ATOM 746 N N . SER A 1 90 ? 31.179 8.917 -12.977 1.00 82.00 90 SER A N 1
ATOM 747 C CA . SER A 1 90 ? 31.956 9.820 -13.834 1.00 82.00 90 SER A CA 1
ATOM 748 C C . SER A 1 90 ? 31.062 10.755 -14.654 1.00 82.00 90 SER A C 1
ATOM 750 O O . SER A 1 90 ? 31.357 11.942 -14.772 1.00 82.00 90 SER A O 1
ATOM 752 N N . GLN A 1 91 ? 29.945 10.241 -15.172 1.00 81.12 91 GLN A N 1
ATOM 753 C CA . GLN A 1 91 ? 28.979 11.001 -15.962 1.00 81.12 91 GLN A CA 1
ATOM 754 C C . GLN A 1 91 ? 28.230 12.013 -15.093 1.00 81.12 91 GLN A C 1
ATOM 756 O O . GLN A 1 91 ? 28.128 13.175 -15.473 1.00 81.12 91 GLN A O 1
ATOM 761 N N . LEU A 1 92 ? 27.767 11.613 -13.903 1.00 82.12 92 LEU A N 1
ATOM 762 C CA . LEU A 1 92 ? 27.118 12.546 -12.973 1.00 82.12 92 LEU A CA 1
ATOM 763 C C . LEU A 1 92 ? 28.064 13.664 -12.528 1.00 82.12 92 LEU A C 1
ATOM 765 O O . LEU A 1 92 ? 27.658 14.822 -12.479 1.00 82.12 92 LEU A O 1
ATOM 769 N N . MET A 1 93 ? 29.331 13.338 -12.257 1.00 80.75 93 MET A N 1
ATOM 770 C CA . MET A 1 93 ? 30.337 14.340 -11.901 1.00 80.75 93 MET A CA 1
ATOM 771 C C . MET A 1 93 ? 30.591 15.319 -13.050 1.00 80.75 93 MET A C 1
ATOM 773 O O . MET A 1 93 ? 30.662 16.523 -12.823 1.00 80.75 93 MET A O 1
ATOM 777 N N . LEU A 1 94 ? 30.667 14.821 -14.288 1.00 82.25 94 LEU A N 1
ATOM 778 C CA . LEU A 1 94 ? 30.780 15.668 -15.4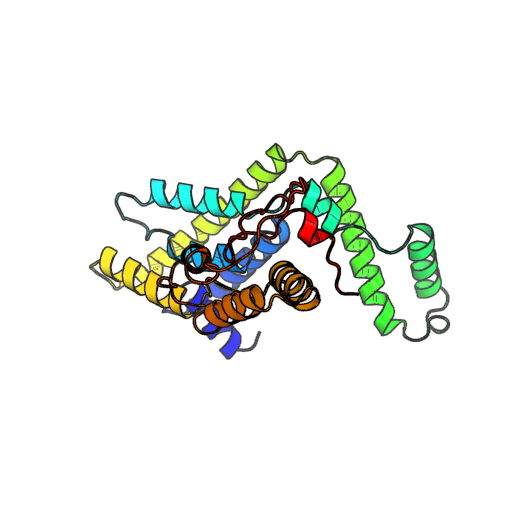73 1.00 82.25 94 LEU A CA 1
ATOM 779 C C . LEU A 1 94 ? 29.582 16.620 -15.593 1.00 82.25 94 LEU A C 1
ATOM 781 O O . LEU A 1 94 ? 29.775 17.809 -15.834 1.00 82.25 94 LEU A O 1
ATOM 785 N N . TYR A 1 95 ? 28.360 16.128 -15.380 1.00 79.56 95 TYR A N 1
ATOM 786 C CA . TYR A 1 95 ? 27.166 16.971 -15.401 1.00 79.56 95 TYR A CA 1
ATOM 787 C C . TYR A 1 95 ? 27.170 18.041 -14.301 1.00 79.56 95 TYR A C 1
ATOM 789 O O . TYR A 1 95 ? 26.832 19.188 -14.588 1.00 79.56 95 TYR A O 1
ATOM 797 N N . LEU A 1 96 ? 27.588 17.702 -13.076 1.00 80.75 96 LEU A N 1
ATOM 798 C CA . LEU A 1 96 ? 27.721 18.666 -11.976 1.00 80.75 96 LEU A CA 1
ATOM 799 C C . LEU A 1 96 ? 28.782 19.730 -12.282 1.00 80.75 96 LEU A C 1
ATOM 801 O O . LEU A 1 96 ? 28.510 20.923 -12.167 1.00 80.75 96 LEU A O 1
ATOM 805 N N . MET A 1 97 ? 29.957 19.313 -12.762 1.00 81.19 97 MET A N 1
ATOM 806 C CA . MET A 1 97 ? 31.028 20.233 -13.154 1.00 81.19 97 MET A CA 1
ATOM 807 C C . MET A 1 97 ? 30.599 21.175 -14.283 1.00 81.19 97 MET A C 1
ATOM 809 O O . MET A 1 97 ? 30.934 22.360 -14.269 1.00 81.19 97 MET A O 1
ATOM 813 N N . LEU A 1 98 ? 29.856 20.678 -15.273 1.00 80.81 98 LEU A N 1
ATOM 814 C CA . LEU A 1 98 ? 29.336 21.502 -16.365 1.00 80.81 98 LEU A CA 1
ATOM 815 C C . LEU A 1 98 ? 28.237 22.462 -15.890 1.00 80.81 98 LEU A C 1
ATOM 817 O O . LEU A 1 98 ? 28.209 23.607 -16.340 1.00 80.81 98 LEU A O 1
ATOM 821 N N . ALA A 1 99 ? 27.377 22.032 -14.963 1.00 77.75 99 ALA A N 1
ATOM 822 C CA . ALA A 1 99 ? 26.345 22.879 -14.370 1.00 77.75 99 ALA A CA 1
ATOM 823 C C . ALA A 1 99 ? 26.941 24.051 -13.569 1.00 77.75 99 AL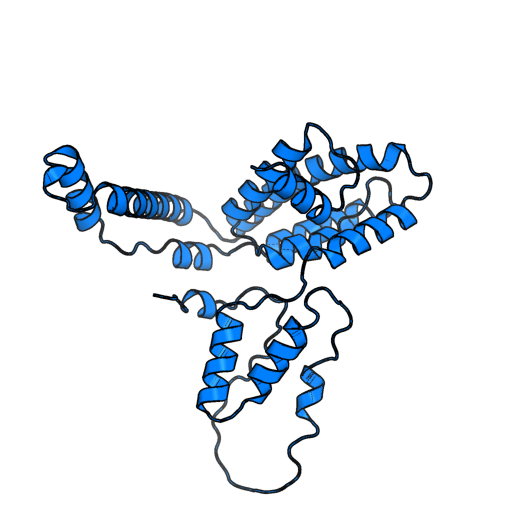A A C 1
ATOM 825 O O . ALA A 1 99 ? 26.417 25.160 -13.646 1.00 77.75 99 ALA A O 1
ATOM 826 N N . GLU A 1 100 ? 28.044 23.825 -12.849 1.00 79.75 100 GLU A N 1
ATOM 827 C CA . GLU A 1 100 ? 28.749 24.869 -12.091 1.00 79.75 100 GLU A CA 1
ATOM 828 C C . GLU A 1 100 ? 29.598 25.788 -12.979 1.00 79.75 100 GLU A C 1
ATOM 830 O O . GLU A 1 100 ? 29.621 27.000 -12.773 1.00 79.75 100 GLU A O 1
ATOM 835 N N . SER A 1 101 ? 30.310 25.234 -13.968 1.00 80.81 101 SER A N 1
ATOM 836 C CA . SER A 1 101 ? 31.294 25.997 -14.749 1.00 80.81 101 SER A CA 1
ATOM 837 C C . SER A 1 101 ? 30.698 26.753 -15.936 1.00 80.81 101 SER A C 1
ATOM 839 O O . SER A 1 101 ? 31.088 27.895 -16.189 1.00 80.81 101 SER A O 1
ATOM 841 N N . ARG A 1 102 ? 29.792 26.127 -16.701 1.00 76.81 102 ARG A N 1
ATOM 842 C CA . ARG A 1 102 ? 29.177 26.695 -17.913 1.00 76.81 102 ARG A CA 1
ATOM 843 C C . ARG A 1 102 ? 27.759 26.144 -18.109 1.00 76.81 102 ARG A C 1
ATOM 845 O O . ARG A 1 102 ? 27.542 25.331 -19.013 1.00 76.81 102 ARG A O 1
ATOM 852 N N . PRO A 1 103 ? 26.774 26.625 -17.331 1.00 72.81 103 PRO A N 1
ATOM 853 C CA . PRO A 1 103 ? 25.387 26.150 -17.400 1.00 72.81 103 PRO A CA 1
ATOM 854 C C . PRO A 1 103 ? 24.744 26.302 -18.794 1.00 72.81 103 PRO A C 1
ATOM 856 O O . PRO A 1 103 ? 23.794 25.601 -19.130 1.00 72.81 103 PRO A O 1
ATOM 859 N N . GLU A 1 104 ? 25.296 27.179 -19.630 1.00 74.38 104 GLU A N 1
ATOM 860 C CA . GLU A 1 104 ? 24.830 27.506 -20.986 1.00 74.38 104 GLU A CA 1
ATOM 861 C C . GLU A 1 104 ? 25.174 26.418 -22.019 1.00 74.38 104 GLU A C 1
ATOM 863 O O . GLU A 1 104 ? 24.538 26.319 -23.066 1.00 74.38 104 GLU A O 1
ATOM 868 N N . MET A 1 105 ? 26.156 25.564 -21.704 1.00 70.75 105 MET A N 1
ATOM 869 C CA . MET A 1 105 ? 26.592 24.439 -22.541 1.00 70.75 105 MET A CA 1
ATOM 870 C C . MET A 1 105 ? 25.717 23.192 -22.376 1.00 70.75 105 MET A C 1
ATOM 872 O O . MET A 1 105 ? 25.913 22.216 -23.099 1.00 70.75 105 MET A O 1
ATOM 876 N N . ILE A 1 106 ? 24.767 23.203 -21.436 1.00 70.12 106 ILE A N 1
ATOM 877 C CA . ILE A 1 106 ? 23.787 22.132 -21.248 1.00 70.12 106 ILE A CA 1
ATOM 878 C C . ILE A 1 106 ? 22.439 22.637 -21.786 1.00 70.12 106 ILE A C 1
ATOM 880 O O . ILE A 1 106 ? 21.666 23.264 -21.050 1.00 70.12 106 ILE A O 1
ATOM 884 N N . PRO A 1 107 ? 22.113 22.377 -23.069 1.00 65.75 107 PRO A N 1
ATOM 885 C CA . PRO A 1 107 ? 20.789 22.675 -23.583 1.00 65.75 107 PRO A CA 1
ATOM 886 C C . PRO A 1 107 ? 19.759 21.925 -22.739 1.00 65.75 107 PRO A C 1
ATOM 888 O O . PRO A 1 107 ? 19.852 20.713 -22.559 1.00 65.75 107 PRO A O 1
ATOM 891 N N . ASN A 1 108 ? 18.761 22.646 -22.230 1.00 69.94 108 ASN A N 1
ATOM 892 C CA . ASN A 1 108 ? 17.765 22.129 -21.291 1.00 69.94 108 ASN A CA 1
ATOM 893 C C . ASN A 1 108 ? 18.287 21.798 -19.880 1.00 69.94 108 ASN A C 1
ATOM 895 O O . ASN A 1 108 ? 17.672 20.970 -19.214 1.00 69.94 108 ASN A O 1
ATOM 899 N N . LEU A 1 109 ? 19.328 22.468 -19.367 1.00 67.69 109 LEU A N 1
ATOM 900 C CA . LEU A 1 109 ? 19.805 22.303 -17.980 1.00 67.69 109 LEU A CA 1
ATOM 901 C C . LEU A 1 109 ? 18.665 22.258 -16.948 1.00 67.69 109 LEU A C 1
ATOM 903 O O . LEU A 1 109 ? 18.627 21.384 -16.090 1.00 67.69 109 LEU A O 1
ATOM 907 N N . ARG A 1 110 ? 17.666 23.138 -17.086 1.00 67.62 110 ARG A N 1
ATOM 908 C CA . ARG A 1 110 ? 16.473 23.157 -16.223 1.00 67.62 110 ARG A CA 1
ATOM 909 C C . ARG A 1 110 ? 15.678 21.839 -16.228 1.00 67.62 110 ARG A C 1
ATOM 911 O O . ARG A 1 110 ? 15.041 21.529 -15.229 1.00 67.62 110 ARG A O 1
ATOM 918 N N . LYS A 1 111 ? 15.690 21.088 -17.332 1.00 74.25 111 LYS A N 1
ATOM 919 C CA . LYS A 1 111 ? 15.061 19.762 -17.458 1.00 74.25 111 LYS A CA 1
ATOM 920 C C . LYS A 1 111 ? 15.975 18.632 -16.973 1.00 74.25 111 LYS A C 1
ATOM 922 O O . LYS A 1 111 ? 15.470 17.678 -16.404 1.00 74.25 111 LYS A O 1
ATOM 927 N N . VAL A 1 112 ? 17.291 18.759 -17.153 1.00 76.44 112 VAL A N 1
ATOM 928 C CA . VAL A 1 112 ? 18.273 17.719 -16.789 1.00 76.44 112 VAL A CA 1
ATOM 929 C C . VAL A 1 112 ? 18.606 17.734 -15.288 1.00 76.44 112 VAL A C 1
ATOM 931 O O . VAL A 1 112 ? 18.802 16.684 -14.684 1.00 76.44 112 VAL A O 1
ATOM 934 N N . MET A 1 113 ? 18.625 18.905 -14.642 1.00 76.38 113 MET A N 1
ATOM 935 C CA . MET A 1 113 ? 18.970 19.031 -13.216 1.00 76.38 113 MET A CA 1
ATOM 936 C C . MET A 1 113 ? 18.075 18.205 -12.272 1.00 76.38 113 MET A C 1
ATOM 938 O O . MET A 1 113 ? 18.626 17.547 -11.391 1.00 76.38 113 MET A O 1
ATOM 942 N N . PRO A 1 114 ? 16.736 18.165 -12.432 1.00 81.44 114 PRO A N 1
ATOM 943 C CA . PRO A 1 114 ? 15.886 17.275 -11.638 1.00 81.44 114 PRO A CA 1
ATOM 944 C C . PRO A 1 114 ? 16.254 15.793 -11.774 1.00 81.44 114 PRO A C 1
ATOM 946 O O . PRO A 1 114 ? 16.226 15.068 -10.782 1.00 81.44 114 PRO A O 1
ATOM 949 N N . GLU A 1 115 ? 16.636 15.345 -12.974 1.00 80.56 115 GLU A N 1
ATOM 950 C CA . GLU A 1 115 ? 17.061 13.961 -13.210 1.00 80.56 115 GLU A CA 1
ATOM 951 C C . GLU A 1 115 ? 18.384 13.662 -12.500 1.00 80.56 115 GLU A C 1
ATOM 953 O O . GLU A 1 115 ? 18.501 12.643 -11.828 1.00 80.56 115 GLU A O 1
ATOM 958 N N . ILE A 1 116 ? 19.357 14.576 -12.572 1.00 80.94 116 ILE A N 1
ATOM 959 C CA . ILE A 1 116 ? 20.643 14.432 -11.872 1.00 80.94 116 ILE A CA 1
ATOM 960 C C . ILE A 1 116 ? 20.429 14.364 -10.359 1.00 80.94 116 ILE A C 1
ATOM 962 O O . ILE A 1 116 ? 20.960 13.469 -9.706 1.00 80.94 116 ILE A O 1
ATOM 966 N N . VAL A 1 117 ? 19.633 15.277 -9.796 1.00 82.81 117 VAL A N 1
ATOM 967 C CA . VAL A 1 117 ? 19.321 15.285 -8.357 1.00 82.81 117 VAL A CA 1
ATOM 968 C C . VAL A 1 117 ? 18.645 13.977 -7.944 1.00 82.81 117 VAL A C 1
ATOM 970 O O . VAL A 1 117 ? 19.007 13.386 -6.929 1.00 82.81 117 VAL A O 1
ATOM 973 N N . HIS A 1 118 ? 17.704 13.481 -8.747 1.00 83.81 118 HIS A N 1
ATOM 974 C CA . HIS A 1 118 ? 17.051 12.201 -8.492 1.00 83.81 118 HIS A CA 1
ATOM 975 C C . HIS A 1 118 ? 18.045 11.026 -8.489 1.00 83.81 118 HIS A C 1
ATOM 977 O O . HIS A 1 118 ? 17.970 10.151 -7.625 1.00 83.81 118 HIS A O 1
ATOM 983 N N . GLU A 1 119 ? 19.010 11.015 -9.407 1.00 84.19 119 GLU A N 1
ATOM 984 C CA . GLU A 1 119 ? 20.044 9.979 -9.479 1.00 84.19 119 GLU A CA 1
ATOM 985 C C . GLU A 1 119 ? 21.056 10.077 -8.323 1.00 84.19 119 GLU A C 1
ATOM 987 O O . GLU A 1 119 ? 21.479 9.047 -7.793 1.00 84.19 119 GLU A O 1
ATOM 992 N N . LEU A 1 120 ? 21.374 11.286 -7.846 1.00 83.81 120 LEU A N 1
ATOM 993 C CA . LEU A 1 120 ? 22.170 11.488 -6.629 1.00 83.81 120 LEU A CA 1
ATOM 994 C C . LEU A 1 120 ? 21.448 10.965 -5.380 1.00 83.81 120 LEU A C 1
ATOM 996 O O . LEU A 1 120 ? 22.055 10.263 -4.571 1.00 83.81 120 LEU A O 1
ATOM 1000 N N . ASN A 1 121 ? 20.144 11.222 -5.256 1.00 85.06 121 ASN A N 1
ATOM 1001 C CA . ASN A 1 121 ? 19.341 10.694 -4.151 1.00 85.06 121 ASN A CA 1
ATOM 1002 C C . ASN A 1 121 ? 19.320 9.156 -4.163 1.00 85.06 121 ASN A C 1
ATOM 1004 O O . ASN A 1 121 ? 19.471 8.526 -3.117 1.00 85.06 121 ASN A O 1
ATOM 1008 N N . LYS A 1 122 ? 19.208 8.524 -5.342 1.00 85.31 122 LYS A N 1
ATOM 1009 C CA . LYS A 1 122 ? 19.336 7.059 -5.471 1.00 85.31 122 LYS A CA 1
ATOM 1010 C C . LYS A 1 122 ? 20.692 6.555 -4.992 1.00 85.31 122 LYS A C 1
ATOM 1012 O O . LYS A 1 122 ? 20.754 5.543 -4.297 1.00 85.31 122 LYS A O 1
ATOM 1017 N N . MET A 1 123 ? 21.778 7.249 -5.340 1.00 83.12 123 MET A N 1
ATOM 1018 C CA . MET A 1 123 ? 23.121 6.889 -4.877 1.00 83.12 123 MET A CA 1
ATOM 1019 C C . MET A 1 123 ? 23.251 6.954 -3.360 1.00 83.12 123 MET A C 1
ATOM 1021 O O . MET A 1 123 ? 23.849 6.059 -2.764 1.00 83.12 123 MET A O 1
ATOM 1025 N N . GLU A 1 124 ? 22.717 8.003 -2.742 1.00 84.69 124 GLU A N 1
ATOM 1026 C CA . GLU A 1 124 ? 22.700 8.148 -1.288 1.00 84.69 124 GLU A CA 1
ATOM 1027 C C . GLU A 1 124 ? 21.929 6.996 -0.635 1.00 84.69 124 GLU A C 1
ATOM 1029 O O . GLU A 1 124 ? 22.482 6.289 0.207 1.00 84.69 124 GLU A O 1
ATOM 1034 N N . ARG A 1 125 ? 20.722 6.692 -1.127 1.00 83.31 125 ARG A N 1
ATOM 1035 C CA . ARG A 1 125 ? 19.927 5.551 -0.646 1.00 83.31 125 ARG A CA 1
ATOM 1036 C C . ARG A 1 125 ? 20.639 4.215 -0.823 1.00 83.31 125 ARG A C 1
ATOM 1038 O O . ARG A 1 125 ? 20.626 3.390 0.084 1.00 83.31 125 ARG A O 1
ATOM 1045 N N . LEU A 1 126 ? 21.314 3.986 -1.949 1.00 84.12 126 LEU A N 1
ATOM 1046 C CA . LEU A 1 126 ? 22.100 2.765 -2.144 1.00 84.12 126 LEU A CA 1
ATOM 1047 C C . LEU A 1 126 ? 23.248 2.638 -1.141 1.00 84.12 126 LEU A C 1
ATOM 1049 O O . LEU A 1 126 ? 23.571 1.515 -0.762 1.00 84.12 126 LEU A O 1
ATOM 1053 N N . LYS A 1 127 ? 23.873 3.747 -0.721 1.00 84.00 127 LYS A N 1
ATOM 1054 C CA . LYS A 1 127 ? 24.901 3.721 0.330 1.00 84.00 127 LYS A CA 1
ATOM 1055 C C . LYS A 1 127 ? 24.291 3.320 1.668 1.00 84.00 127 LYS A C 1
ATOM 1057 O O . LYS A 1 127 ? 24.823 2.413 2.295 1.00 84.00 127 LYS A O 1
ATOM 1062 N N . GLU A 1 128 ? 23.161 3.913 2.048 1.00 82.56 128 GLU A N 1
ATOM 1063 C CA . GLU A 1 128 ? 22.437 3.540 3.273 1.00 82.56 128 GLU A CA 1
ATOM 1064 C C . GLU A 1 128 ? 22.060 2.048 3.281 1.00 82.56 128 GLU A C 1
ATOM 1066 O O . GLU A 1 128 ? 22.190 1.373 4.300 1.00 82.56 128 GLU A O 1
ATOM 1071 N N . LEU A 1 129 ? 21.655 1.505 2.127 1.00 83.56 129 LEU A N 1
ATOM 1072 C CA . LEU A 1 129 ? 21.254 0.103 1.949 1.00 83.56 129 LEU A CA 1
ATOM 1073 C C . LEU A 1 129 ? 22.414 -0.907 1.924 1.00 83.56 129 LEU A C 1
ATOM 1075 O O . LEU A 1 129 ? 22.157 -2.114 1.902 1.00 83.56 129 LEU A O 1
ATOM 1079 N N . LYS A 1 130 ? 23.681 -0.473 1.873 1.00 80.06 130 LYS A N 1
ATOM 1080 C CA . LYS A 1 130 ? 24.827 -1.404 1.882 1.00 80.06 130 LYS A CA 1
ATOM 1081 C C . LYS A 1 130 ? 25.009 -2.083 3.232 1.00 80.06 130 LYS A C 1
ATOM 1083 O O . LYS A 1 130 ? 25.315 -3.271 3.251 1.00 80.06 130 LYS A O 1
ATOM 1088 N N . ASP A 1 131 ? 24.752 -1.354 4.310 1.00 77.75 131 ASP A N 1
ATOM 1089 C CA . ASP A 1 131 ? 25.019 -1.804 5.680 1.00 77.75 131 ASP A CA 1
ATOM 1090 C C . ASP A 1 131 ? 23.769 -2.388 6.369 1.00 77.75 131 ASP A C 1
ATOM 1092 O O . ASP A 1 131 ? 23.812 -2.797 7.528 1.00 77.75 131 ASP A O 1
ATOM 1096 N N . LEU A 1 132 ? 22.635 -2.425 5.663 1.00 83.19 132 LEU A N 1
ATOM 1097 C CA . LEU A 1 132 ? 21.347 -2.897 6.167 1.00 83.19 132 LEU A CA 1
ATOM 1098 C C . LEU A 1 132 ? 21.107 -4.373 5.821 1.00 83.19 132 LEU A C 1
ATOM 1100 O O . LEU A 1 132 ? 21.230 -4.782 4.665 1.00 83.19 132 LEU A O 1
ATOM 1104 N N . THR A 1 133 ? 20.691 -5.150 6.823 1.00 86.81 133 THR A N 1
ATOM 1105 C CA . THR A 1 133 ? 20.145 -6.506 6.659 1.00 86.81 133 THR A CA 1
ATOM 1106 C C . THR A 1 133 ? 18.620 -6.468 6.539 1.00 86.81 133 THR A C 1
ATOM 1108 O O . THR A 1 133 ? 17.982 -5.531 7.027 1.00 86.81 133 THR A O 1
ATOM 1111 N N . ASP A 1 134 ? 18.019 -7.495 5.931 1.00 83.88 134 ASP A N 1
ATOM 1112 C CA . ASP A 1 134 ? 16.556 -7.608 5.810 1.00 83.88 134 ASP A CA 1
ATOM 1113 C C . ASP A 1 134 ? 15.857 -7.684 7.178 1.00 83.88 134 ASP A C 1
ATOM 1115 O O . ASP A 1 134 ? 14.784 -7.112 7.369 1.00 83.88 134 ASP A O 1
ATOM 1119 N N . GLU A 1 135 ? 16.493 -8.317 8.166 1.00 85.75 135 GLU A N 1
ATOM 1120 C CA . GLU A 1 135 ? 16.006 -8.375 9.550 1.00 85.75 135 GLU A CA 1
ATOM 1121 C C . GLU A 1 135 ? 15.980 -6.982 10.193 1.00 85.75 135 GLU A C 1
ATOM 1123 O O . GLU A 1 135 ? 14.966 -6.566 10.756 1.00 85.75 135 GLU A O 1
ATOM 1128 N N . SER A 1 136 ? 17.068 -6.213 10.050 1.00 87.38 136 SER A N 1
ATOM 1129 C CA . SER A 1 136 ? 17.137 -4.840 10.561 1.00 87.38 136 SER A CA 1
ATOM 1130 C C . SER A 1 136 ? 16.140 -3.923 9.851 1.00 87.38 136 SER A C 1
ATOM 1132 O O . SER A 1 136 ? 15.527 -3.064 10.487 1.00 87.38 136 SER A O 1
ATOM 1134 N N . LEU A 1 137 ? 15.946 -4.109 8.542 1.00 87.88 137 LEU A N 1
ATOM 1135 C CA . LEU A 1 137 ? 14.965 -3.359 7.764 1.00 87.88 137 LEU A CA 1
ATOM 1136 C C . LEU A 1 137 ? 13.534 -3.672 8.212 1.00 87.88 137 LEU A C 1
ATOM 1138 O O . LEU A 1 137 ? 12.739 -2.748 8.392 1.00 87.88 137 LEU A O 1
ATOM 1142 N N . SER A 1 138 ? 13.219 -4.948 8.436 1.00 88.81 138 SER A N 1
ATOM 1143 C CA . SER A 1 138 ? 11.908 -5.390 8.922 1.00 88.81 138 SER A CA 1
ATOM 1144 C C . SER A 1 138 ? 11.613 -4.815 10.305 1.00 88.81 138 SER A C 1
ATOM 1146 O O . SER A 1 138 ? 10.534 -4.268 10.520 1.00 88.81 138 SER A O 1
ATOM 1148 N N . GLN A 1 139 ? 12.598 -4.834 11.207 1.00 90.69 139 GLN A N 1
ATOM 1149 C CA . GLN A 1 139 ? 12.480 -4.240 12.539 1.00 90.69 139 GLN A CA 1
ATOM 1150 C C . GLN A 1 139 ? 12.259 -2.720 12.473 1.00 90.69 139 GLN A C 1
ATOM 1152 O O . GLN A 1 139 ? 11.326 -2.197 13.079 1.00 90.69 139 GLN A O 1
ATOM 1157 N N . LYS A 1 140 ? 13.050 -2.003 11.663 1.00 91.19 140 LYS A N 1
ATOM 1158 C CA . LYS A 1 140 ? 12.867 -0.558 11.440 1.00 91.19 140 LYS A CA 1
ATOM 1159 C C . LYS A 1 140 ? 11.500 -0.240 10.835 1.00 91.19 140 LYS A C 1
ATOM 1161 O O . LYS A 1 140 ? 10.898 0.775 11.175 1.00 91.19 140 LYS A O 1
ATOM 1166 N N . SER A 1 141 ? 11.013 -1.082 9.927 1.00 91.31 141 SER A N 1
ATOM 1167 C CA . SER A 1 141 ? 9.690 -0.928 9.314 1.00 91.31 141 SER A CA 1
ATOM 1168 C C . SER A 1 141 ? 8.586 -1.152 10.344 1.00 91.31 141 SER A C 1
ATOM 1170 O O . SER A 1 141 ? 7.658 -0.351 10.418 1.00 91.31 141 SER A O 1
ATOM 1172 N N . PHE A 1 142 ? 8.726 -2.172 11.195 1.00 93.56 142 PHE A N 1
ATOM 1173 C CA . PHE A 1 142 ? 7.808 -2.444 12.298 1.00 93.56 142 PHE A CA 1
ATOM 1174 C C . PHE A 1 142 ? 7.717 -1.264 13.269 1.00 93.56 142 PHE A C 1
ATOM 1176 O O . PHE A 1 142 ? 6.616 -0.828 13.595 1.00 93.56 142 PHE A O 1
ATOM 1183 N N . GLU A 1 143 ? 8.850 -0.703 13.694 1.00 94.31 143 GLU A N 1
ATOM 1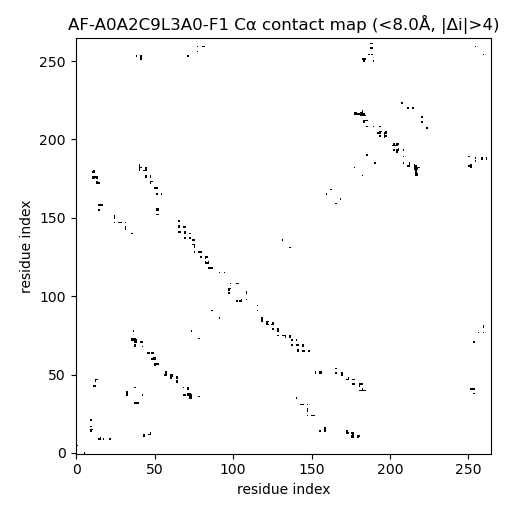184 C CA . GLU A 1 143 ? 8.896 0.454 14.598 1.00 94.31 143 GLU A CA 1
ATOM 1185 C C . GLU A 1 143 ? 8.227 1.689 13.986 1.00 94.31 143 G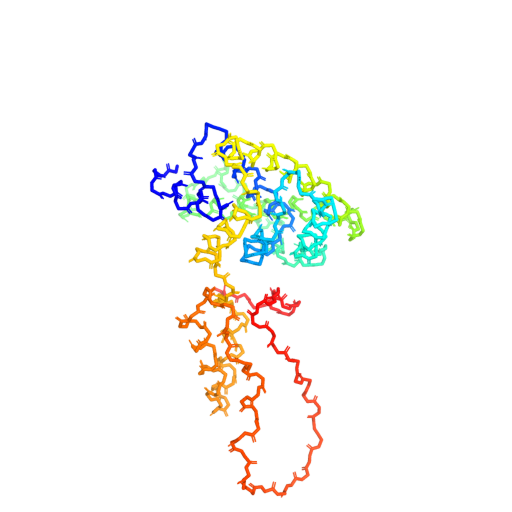LU A C 1
ATOM 1187 O O . GLU A 1 143 ? 7.425 2.356 14.642 1.00 94.31 143 GLU A O 1
ATOM 1192 N N . ARG A 1 144 ? 8.504 1.974 12.707 1.00 94.56 144 ARG A N 1
ATOM 1193 C CA . ARG A 1 144 ? 7.895 3.100 11.984 1.00 94.56 144 ARG A CA 1
ATOM 1194 C C . ARG A 1 144 ? 6.383 2.955 11.869 1.00 94.56 144 ARG A C 1
ATOM 1196 O O . ARG A 1 144 ? 5.662 3.902 12.179 1.00 94.56 144 ARG A O 1
ATOM 1203 N N . TRP A 1 145 ? 5.912 1.782 11.448 1.00 95.56 145 TRP A N 1
ATOM 1204 C CA . TRP A 1 145 ? 4.482 1.514 11.338 1.00 95.56 145 TRP A CA 1
ATOM 1205 C C . TRP A 1 145 ? 3.811 1.549 12.705 1.00 95.56 145 TRP A C 1
ATOM 1207 O O . TRP A 1 145 ? 2.789 2.212 12.845 1.00 95.56 145 TRP A O 1
ATOM 1217 N N . SER A 1 146 ? 4.409 0.936 13.728 1.00 95.00 146 SER A N 1
ATOM 1218 C CA . SER A 1 146 ? 3.888 0.965 15.100 1.00 95.00 146 SER A CA 1
ATOM 1219 C C . SER A 1 146 ? 3.706 2.397 15.601 1.00 95.00 146 SER A C 1
ATOM 1221 O O . SER A 1 146 ? 2.612 2.755 16.037 1.00 95.00 146 SER A O 1
ATOM 1223 N N . ALA A 1 147 ? 4.727 3.245 15.445 1.00 95.88 147 ALA A N 1
ATOM 1224 C CA . ALA A 1 147 ? 4.662 4.650 15.841 1.00 95.88 147 ALA A CA 1
ATOM 1225 C C . ALA A 1 147 ? 3.591 5.434 15.062 1.00 95.88 147 ALA A C 1
ATOM 1227 O O . ALA A 1 147 ? 2.918 6.303 15.620 1.00 95.88 147 ALA A O 1
ATOM 1228 N N . TRP A 1 148 ? 3.405 5.142 13.771 1.00 96.50 148 TRP A N 1
ATOM 1229 C CA . TRP A 1 148 ? 2.347 5.772 12.983 1.00 96.50 148 TRP A CA 1
ATOM 1230 C C . TRP A 1 148 ? 0.949 5.309 13.422 1.00 96.50 148 TRP A C 1
ATOM 1232 O O . TRP A 1 148 ? 0.062 6.138 13.629 1.00 96.50 148 TRP A O 1
ATOM 1242 N N . PHE A 1 149 ? 0.758 4.006 13.637 1.00 96.00 149 PHE A N 1
ATOM 1243 C CA . PHE A 1 149 ? -0.516 3.439 14.079 1.00 96.00 149 PHE A CA 1
ATOM 1244 C C . PHE A 1 149 ? -0.918 3.903 15.480 1.00 96.00 149 PHE A C 1
ATOM 1246 O O . PHE A 1 149 ? -2.108 4.022 15.757 1.00 96.00 149 PHE A O 1
ATOM 1253 N N . GLU A 1 150 ? 0.036 4.225 16.355 1.00 94.56 150 GLU A N 1
ATOM 1254 C CA . GLU A 1 150 ? -0.255 4.883 17.633 1.00 94.56 150 GLU A CA 1
ATOM 1255 C C . GLU A 1 150 ? -0.873 6.271 17.434 1.00 94.56 150 GLU A C 1
ATOM 1257 O O . GLU A 1 150 ? -1.904 6.578 18.035 1.00 94.56 150 GLU A O 1
ATOM 1262 N N . LYS A 1 151 ? -0.313 7.088 16.533 1.00 95.06 151 LYS A N 1
ATOM 1263 C CA . LYS A 1 151 ? -0.894 8.395 16.181 1.00 95.06 151 LYS A CA 1
ATOM 1264 C C . LYS A 1 151 ? -2.276 8.240 15.546 1.00 95.06 151 LYS A C 1
ATOM 1266 O O . LYS A 1 151 ? -3.200 8.974 15.892 1.00 95.06 151 LYS A O 1
ATOM 1271 N N . PHE A 1 152 ? -2.432 7.263 14.653 1.00 94.69 152 PHE A N 1
ATOM 1272 C CA . PHE A 1 152 ? -3.714 6.966 14.016 1.00 94.69 152 PHE A CA 1
ATOM 1273 C C . PHE A 1 152 ? -4.766 6.510 15.038 1.00 94.69 152 PHE A C 1
ATOM 1275 O O . PHE A 1 152 ? -5.900 6.981 15.009 1.00 94.69 152 PHE A O 1
ATOM 1282 N N . ALA A 1 153 ? -4.388 5.676 16.009 1.00 93.50 153 ALA A N 1
ATOM 1283 C CA . ALA A 1 153 ? -5.266 5.254 17.094 1.00 93.50 153 ALA A CA 1
ATOM 1284 C C . ALA A 1 153 ? -5.739 6.433 17.956 1.00 93.50 153 ALA A C 1
ATOM 1286 O O . ALA A 1 153 ? -6.935 6.542 18.227 1.00 93.50 153 ALA A O 1
ATOM 1287 N N . LEU A 1 154 ? -4.838 7.345 18.342 1.00 92.56 154 LEU A N 1
ATOM 1288 C CA . LEU A 1 154 ? -5.211 8.571 19.063 1.00 92.56 154 LEU A CA 1
ATOM 1289 C C . LEU A 1 154 ? -6.208 9.408 18.257 1.00 92.56 154 LEU A C 1
ATOM 1291 O O . LEU A 1 154 ? -7.190 9.914 18.799 1.00 92.56 154 LEU A O 1
ATOM 1295 N N . ARG A 1 155 ? -6.008 9.498 16.940 1.00 92.56 155 ARG A N 1
ATOM 1296 C CA . ARG A 1 155 ? -6.933 10.207 16.061 1.00 92.56 155 ARG A CA 1
ATOM 1297 C C . ARG A 1 155 ? -8.308 9.533 15.964 1.00 92.56 155 ARG A C 1
ATOM 1299 O O . ARG A 1 155 ? -9.326 10.229 15.944 1.00 92.56 155 ARG A O 1
ATOM 1306 N N . LEU A 1 156 ? -8.360 8.203 15.939 1.00 90.88 156 LEU A N 1
ATOM 1307 C CA . LEU A 1 156 ? -9.615 7.443 15.933 1.00 90.88 156 LEU A CA 1
ATOM 1308 C C . LEU A 1 156 ? -10.395 7.584 17.248 1.00 90.88 156 LEU A C 1
ATOM 1310 O O . LEU A 1 156 ? -11.626 7.569 17.232 1.00 90.88 156 LEU A O 1
ATOM 1314 N N . GLN A 1 157 ? -9.716 7.779 18.383 1.00 89.44 157 GLN A N 1
ATOM 1315 C CA . GLN A 1 157 ? -10.390 8.051 19.661 1.00 89.44 157 GLN A CA 1
ATOM 1316 C C . GLN A 1 157 ? -11.225 9.339 19.618 1.00 89.44 157 GLN A C 1
ATOM 1318 O O . GLN A 1 157 ? -12.279 9.394 20.249 1.00 89.44 157 GLN A O 1
ATOM 1323 N N . LEU A 1 158 ? -10.804 10.343 18.841 1.00 87.12 158 LEU A N 1
ATOM 1324 C CA . LEU A 1 158 ? -11.567 11.582 18.662 1.00 87.12 158 LEU A CA 1
ATOM 1325 C C . LEU A 1 158 ? -12.857 11.372 17.853 1.00 87.12 158 LEU A C 1
ATOM 1327 O O . LEU A 1 158 ? -13.815 12.109 18.056 1.00 87.12 158 LEU A O 1
ATOM 1331 N N . GLU A 1 159 ? -12.921 10.367 16.971 1.00 82.12 159 GLU A N 1
ATOM 1332 C CA . GLU A 1 159 ? -14.164 10.034 16.250 1.00 82.12 159 GLU A CA 1
ATOM 1333 C C . GLU A 1 159 ? -15.144 9.232 17.103 1.00 82.12 159 GLU A C 1
ATOM 1335 O O . GLU A 1 159 ? -16.358 9.361 16.952 1.00 82.12 159 GLU A O 1
ATOM 1340 N N . LYS A 1 160 ? -14.617 8.421 18.025 1.00 80.12 160 LYS A N 1
ATOM 1341 C CA . LYS A 1 160 ? -15.413 7.616 18.955 1.00 80.12 160 LYS A CA 1
ATOM 1342 C C . LYS A 1 160 ? -16.259 8.465 19.907 1.00 80.12 160 LYS A C 1
ATOM 1344 O O . LYS A 1 160 ? -17.286 7.977 20.370 1.00 80.12 160 LYS A O 1
ATOM 1349 N N . ALA A 1 161 ? -15.838 9.692 20.218 1.00 72.56 161 ALA A N 1
ATOM 1350 C CA . ALA A 1 161 ? -16.450 10.525 21.257 1.00 72.56 161 ALA A CA 1
ATOM 1351 C C . ALA A 1 161 ? -17.973 10.716 21.100 1.00 72.56 161 ALA A C 1
ATOM 1353 O O . ALA A 1 161 ? -18.661 10.935 22.093 1.00 72.56 161 ALA A O 1
ATOM 1354 N N . ASP A 1 162 ? -18.502 10.577 19.883 1.00 68.06 162 ASP A N 1
ATOM 1355 C CA . ASP A 1 162 ? -19.912 10.811 19.567 1.00 68.06 162 ASP A CA 1
ATOM 1356 C C . ASP A 1 162 ? -20.740 9.532 19.338 1.00 68.06 162 ASP A C 1
ATOM 1358 O O . ASP A 1 162 ? -21.905 9.631 18.951 1.00 68.06 162 ASP A O 1
ATOM 1362 N N . VAL A 1 163 ? -20.175 8.331 19.541 1.00 76.62 163 VAL A N 1
ATOM 1363 C CA . VAL A 1 163 ? -20.832 7.062 19.168 1.00 76.62 163 VAL A CA 1
ATOM 1364 C C . VAL A 1 163 ? -20.823 6.040 20.308 1.00 76.62 163 VAL A C 1
ATOM 1366 O O . VAL A 1 163 ? -19.780 5.715 20.871 1.00 76.62 163 VAL A O 1
ATOM 1369 N N . SER A 1 164 ? -22.002 5.493 20.628 1.00 73.94 164 SER A N 1
ATOM 1370 C CA . SER A 1 164 ? -22.181 4.512 21.710 1.00 73.94 164 SER A CA 1
ATOM 1371 C C . SER A 1 164 ? -21.832 3.069 21.320 1.00 73.94 164 SER A C 1
ATOM 1373 O O . SER A 1 164 ? -21.416 2.307 22.188 1.00 73.94 164 SER A O 1
ATOM 1375 N N . ASP A 1 165 ? -21.973 2.688 20.043 1.00 85.56 165 ASP A N 1
ATOM 1376 C CA . ASP A 1 165 ? -21.630 1.347 19.544 1.00 85.56 165 ASP A CA 1
ATOM 1377 C C . ASP A 1 165 ? -20.367 1.363 18.669 1.00 85.56 165 ASP A C 1
ATOM 1379 O O . ASP A 1 165 ? -20.363 1.838 17.530 1.00 85.56 165 ASP A O 1
ATOM 1383 N N . LEU A 1 166 ? -19.285 0.801 19.209 1.00 84.50 166 LEU A N 1
ATOM 1384 C CA . LEU A 1 166 ? -17.988 0.718 18.535 1.00 84.50 166 LEU A CA 1
ATOM 1385 C C . LEU A 1 166 ? -17.969 -0.302 17.402 1.00 84.50 166 LEU A C 1
ATOM 1387 O O . LEU A 1 166 ? -17.239 -0.105 16.433 1.00 84.50 166 LEU A O 1
ATOM 1391 N N . ASN A 1 167 ? -18.757 -1.373 17.500 1.00 86.44 167 ASN A N 1
ATOM 1392 C CA . ASN A 1 167 ? -18.777 -2.395 16.459 1.00 86.44 167 ASN A CA 1
ATOM 1393 C C . ASN A 1 167 ? -19.437 -1.839 15.198 1.00 86.44 167 ASN A C 1
ATOM 1395 O O . ASN A 1 167 ? -18.847 -1.909 14.121 1.00 86.44 167 ASN A O 1
ATOM 1399 N N . SER A 1 168 ? -20.598 -1.189 15.338 1.00 87.69 168 SER A N 1
ATOM 1400 C CA . SER A 1 168 ? -21.250 -0.514 14.211 1.00 87.69 168 SER A CA 1
ATOM 1401 C C . SER A 1 168 ? -20.362 0.565 13.584 1.00 87.69 168 SER A C 1
ATOM 1403 O O . SER A 1 168 ? -20.313 0.665 12.359 1.00 87.69 168 SER A O 1
ATOM 1405 N N . LEU A 1 169 ? -19.636 1.355 14.388 1.00 87.94 169 LEU A N 1
ATOM 1406 C CA . LEU A 1 169 ? -18.721 2.373 13.858 1.00 87.94 169 LEU A CA 1
ATOM 1407 C C . LEU A 1 169 ? -17.557 1.746 13.077 1.00 87.94 169 LEU A C 1
ATOM 1409 O O . LEU A 1 169 ? -17.189 2.244 12.014 1.00 87.94 169 LEU A O 1
ATOM 1413 N N . SER A 1 170 ? -16.990 0.647 13.584 1.00 88.94 170 SER A N 1
ATOM 1414 C CA . SER A 1 170 ? -15.910 -0.078 12.909 1.00 88.94 170 SER A CA 1
ATOM 1415 C C . SER A 1 170 ? -16.363 -0.629 11.554 1.00 88.94 170 SER A C 1
ATOM 1417 O O . SER A 1 170 ? -15.648 -0.479 10.563 1.00 88.94 170 SER A O 1
ATOM 1419 N N . GLU A 1 171 ? -17.559 -1.221 11.494 1.00 90.50 171 GLU A N 1
ATOM 1420 C CA . GLU A 1 171 ? -18.137 -1.757 10.256 1.00 90.50 171 GLU A CA 1
ATOM 1421 C C . GLU A 1 171 ? -18.462 -0.659 9.243 1.00 90.50 171 GLU A C 1
ATOM 1423 O O . GLU A 1 171 ? -18.172 -0.789 8.053 1.00 90.50 171 GLU A O 1
ATOM 1428 N N . GLU A 1 172 ? -19.029 0.458 9.696 1.00 90.88 172 GLU A N 1
ATOM 1429 C CA . GLU A 1 172 ? -19.311 1.592 8.821 1.00 90.88 172 GLU A CA 1
ATOM 1430 C C . GLU A 1 172 ? -18.023 2.191 8.245 1.00 90.88 172 GLU A C 1
ATOM 1432 O O . GLU A 1 172 ? -17.931 2.425 7.038 1.00 90.88 172 GLU A O 1
ATOM 1437 N N . ARG A 1 173 ? -16.997 2.368 9.084 1.00 92.69 173 ARG A N 1
ATOM 1438 C CA . ARG A 1 173 ? -15.679 2.833 8.646 1.00 92.69 173 ARG A CA 1
ATOM 1439 C C . ARG A 1 173 ? -15.080 1.892 7.605 1.00 92.69 173 ARG A C 1
ATOM 1441 O O . ARG A 1 173 ? -14.598 2.352 6.572 1.00 92.69 173 ARG A O 1
ATOM 1448 N N . LYS A 1 174 ? -15.140 0.579 7.847 1.00 93.00 174 LYS A N 1
ATOM 1449 C CA . LYS A 1 174 ? -14.648 -0.435 6.908 1.00 93.00 174 LYS A CA 1
ATOM 1450 C C . LYS A 1 174 ? -15.351 -0.335 5.553 1.00 93.00 174 LYS A C 1
ATOM 1452 O O . LYS A 1 174 ? -14.679 -0.359 4.527 1.00 93.00 174 LYS A O 1
ATOM 1457 N N . LYS A 1 175 ? -16.675 -0.144 5.536 1.00 92.25 175 LYS A N 1
ATOM 1458 C CA . LYS A 1 175 ? -17.449 0.054 4.297 1.00 92.25 175 LYS A CA 1
ATOM 1459 C C . LYS A 1 175 ? -17.026 1.307 3.530 1.00 92.25 175 LYS A C 1
ATOM 1461 O O . LYS A 1 175 ? -16.851 1.230 2.319 1.00 92.25 175 LYS A O 1
ATOM 1466 N N . ILE A 1 176 ? -16.838 2.433 4.223 1.00 92.31 176 ILE A N 1
ATOM 1467 C CA . ILE A 1 176 ? -16.376 3.691 3.610 1.00 92.31 176 ILE A CA 1
ATOM 1468 C C . ILE A 1 176 ? -14.985 3.507 2.999 1.00 92.31 176 ILE A C 1
ATOM 1470 O O . ILE A 1 176 ? -14.747 3.882 1.858 1.00 92.31 176 ILE A O 1
ATOM 1474 N N . MET A 1 177 ? -14.063 2.895 3.738 1.00 93.81 177 MET A N 1
ATOM 1475 C CA . MET A 1 177 ? -12.708 2.675 3.238 1.00 93.81 177 MET A CA 1
ATOM 1476 C C . MET A 1 177 ? -12.702 1.720 2.046 1.00 93.81 177 MET A C 1
ATOM 1478 O O . MET A 1 177 ? -12.031 1.993 1.058 1.00 93.81 177 MET A O 1
ATOM 1482 N N . ASN A 1 178 ? -13.480 0.638 2.091 1.00 93.50 178 ASN A N 1
ATOM 1483 C CA . ASN A 1 178 ? -13.537 -0.331 0.998 1.00 93.50 178 ASN A CA 1
ATOM 1484 C C . ASN A 1 178 ? -14.208 0.220 -0.272 1.00 93.50 178 ASN A C 1
ATOM 1486 O O . ASN A 1 178 ? -13.905 -0.271 -1.356 1.00 93.50 178 ASN A O 1
ATOM 1490 N N . SER A 1 179 ? -15.069 1.239 -0.177 1.00 92.81 179 SER A N 1
ATOM 1491 C CA . SER A 1 179 ? -15.668 1.875 -1.360 1.00 92.81 179 SER A CA 1
ATOM 1492 C C . SER A 1 179 ? -14.745 2.885 -2.049 1.00 92.81 179 SER A C 1
ATOM 1494 O O . SER A 1 179 ? -14.967 3.212 -3.212 1.00 92.81 179 SER A O 1
ATOM 1496 N N . VAL A 1 180 ? -13.710 3.373 -1.354 1.00 92.31 180 VAL A N 1
ATOM 1497 C CA . VAL A 1 180 ? -12.753 4.363 -1.881 1.00 92.31 180 VAL A CA 1
ATOM 1498 C C . VAL A 1 180 ? -11.380 3.750 -2.171 1.00 92.31 180 VAL A C 1
ATOM 1500 O O . VAL A 1 180 ? -10.698 4.189 -3.099 1.00 92.31 180 VAL A O 1
ATOM 1503 N N . ASN A 1 181 ? -10.974 2.721 -1.423 1.00 94.06 181 ASN A N 1
ATOM 1504 C CA . ASN A 1 181 ? -9.688 2.040 -1.573 1.00 94.06 181 ASN A CA 1
ATOM 1505 C C . ASN A 1 181 ? -9.876 0.769 -2.416 1.00 94.06 181 ASN A C 1
ATOM 1507 O O . ASN A 1 181 ? -10.471 -0.199 -1.924 1.00 94.06 181 ASN A O 1
ATOM 1511 N N . PRO A 1 182 ? -9.389 0.739 -3.671 1.00 93.12 182 PRO A N 1
ATOM 1512 C CA . PRO A 1 182 ? -9.573 -0.413 -4.540 1.00 93.12 182 PRO A CA 1
ATOM 1513 C C . PRO A 1 182 ? -8.776 -1.612 -4.023 1.00 93.12 182 PRO A C 1
ATOM 1515 O O . PRO A 1 182 ? -7.687 -1.469 -3.469 1.00 93.12 182 PRO A O 1
ATOM 1518 N N . LYS A 1 183 ? -9.324 -2.805 -4.231 1.00 89.44 183 LYS A N 1
ATOM 1519 C CA . LYS A 1 183 ? -8.635 -4.082 -4.048 1.00 89.44 183 LYS A CA 1
ATOM 1520 C C . LYS A 1 183 ? -7.783 -4.431 -5.271 1.00 89.44 183 LYS A C 1
ATOM 1522 O O . LYS A 1 183 ? -6.678 -4.939 -5.116 1.00 89.44 183 LYS A O 1
ATOM 1527 N N . PHE A 1 184 ? -8.266 -4.106 -6.473 1.00 89.19 184 PHE A N 1
ATOM 1528 C CA . PHE A 1 184 ? -7.586 -4.415 -7.733 1.00 89.19 184 PHE A CA 1
ATOM 1529 C C . PHE A 1 184 ? -7.166 -3.146 -8.472 1.00 89.19 184 PHE A C 1
ATOM 1531 O O . PHE A 1 184 ? -7.958 -2.225 -8.664 1.00 89.19 184 PHE A O 1
ATOM 1538 N N . VAL A 1 185 ? -5.913 -3.116 -8.927 1.00 90.56 185 VAL A N 1
ATOM 1539 C CA . VAL A 1 185 ? -5.364 -2.048 -9.773 1.00 90.56 185 VAL A CA 1
ATOM 1540 C C . VAL A 1 185 ? -4.591 -2.663 -10.932 1.00 90.56 185 VAL A C 1
ATOM 1542 O O . VAL A 1 185 ? -3.984 -3.725 -10.794 1.00 90.56 185 VAL A O 1
ATOM 1545 N N . LEU A 1 186 ? -4.584 -1.992 -12.085 1.00 89.69 186 LEU A N 1
ATOM 1546 C CA . LEU A 1 186 ? -3.832 -2.456 -13.248 1.00 89.69 186 LEU A CA 1
ATOM 1547 C C . LEU A 1 186 ? -2.333 -2.208 -13.039 1.00 89.69 186 LEU A C 1
ATOM 1549 O O . LEU A 1 186 ? -1.798 -1.159 -13.393 1.00 89.69 186 LEU A O 1
ATOM 1553 N N . ARG A 1 187 ? -1.654 -3.178 -12.427 1.00 89.50 187 ARG A N 1
ATOM 1554 C CA . ARG A 1 187 ? -0.200 -3.153 -12.229 1.00 89.50 187 ARG A CA 1
ATOM 1555 C C . ARG A 1 187 ? 0.509 -3.523 -13.530 1.00 89.50 187 ARG A C 1
ATOM 1557 O O . ARG A 1 187 ? 0.024 -4.362 -14.287 1.00 89.50 187 ARG A O 1
ATOM 1564 N N . ASN A 1 188 ? 1.704 -2.977 -13.749 1.00 89.00 188 ASN A N 1
ATOM 1565 C CA . ASN A 1 188 ? 2.480 -3.237 -14.969 1.00 89.00 188 ASN A CA 1
ATOM 1566 C C . ASN A 1 188 ? 2.719 -4.732 -15.228 1.00 89.00 188 ASN A C 1
ATOM 1568 O O . ASN A 1 188 ? 2.636 -5.164 -16.370 1.00 89.00 188 ASN A O 1
ATOM 1572 N N . TYR A 1 189 ? 2.968 -5.534 -14.187 1.00 86.19 189 TYR A N 1
ATOM 1573 C CA . TYR A 1 189 ? 3.178 -6.975 -14.362 1.00 86.19 189 TYR A CA 1
ATOM 1574 C C . TYR A 1 189 ? 1.905 -7.712 -14.797 1.00 86.19 189 TYR A C 1
ATOM 1576 O O . TYR A 1 189 ? 1.983 -8.630 -15.607 1.00 86.19 189 TYR A O 1
ATOM 1584 N N . ILE A 1 190 ? 0.736 -7.278 -14.310 1.00 87.12 190 ILE A N 1
ATOM 1585 C CA . ILE A 1 190 ? -0.569 -7.822 -14.706 1.00 87.12 190 ILE A CA 1
ATOM 1586 C C . ILE A 1 190 ? -0.812 -7.496 -16.182 1.00 87.12 190 ILE A C 1
ATOM 1588 O O . ILE A 1 190 ? -1.149 -8.378 -16.968 1.00 87.12 190 ILE A O 1
ATOM 1592 N N . ALA A 1 191 ? -0.564 -6.242 -16.576 1.00 88.06 191 ALA A N 1
ATOM 1593 C CA . ALA A 1 191 ? -0.668 -5.816 -17.967 1.00 88.06 191 ALA A CA 1
ATOM 1594 C C . ALA A 1 191 ? 0.291 -6.601 -18.877 1.00 88.06 191 ALA A C 1
ATOM 1596 O O . ALA A 1 191 ? -0.128 -7.099 -19.918 1.00 88.06 191 ALA A O 1
ATOM 1597 N N . GLN A 1 192 ? 1.553 -6.768 -18.470 1.00 86.44 192 GLN A N 1
ATOM 1598 C CA . GLN A 1 192 ? 2.551 -7.495 -19.253 1.00 86.44 192 GLN A CA 1
ATOM 1599 C C . GLN A 1 192 ? 2.179 -8.968 -19.444 1.00 86.44 192 GLN A C 1
ATOM 1601 O O . GLN A 1 192 ? 2.342 -9.499 -20.541 1.00 86.44 192 GLN A O 1
ATOM 1606 N N . ASN A 1 193 ? 1.649 -9.622 -18.408 1.00 86.06 193 ASN A N 1
ATOM 1607 C CA . ASN A 1 193 ? 1.185 -11.005 -18.505 1.00 86.06 193 ASN A CA 1
ATOM 1608 C C . ASN A 1 193 ? 0.002 -11.133 -19.469 1.00 86.06 193 ASN A C 1
ATOM 1610 O O . ASN A 1 193 ? -0.001 -12.018 -20.324 1.00 86.06 193 ASN A O 1
ATOM 1614 N N . ALA A 1 194 ? -0.958 -10.209 -19.387 1.00 86.69 194 ALA A N 1
ATOM 1615 C CA . ALA A 1 194 ? -2.095 -10.173 -20.298 1.00 86.69 194 ALA A CA 1
ATOM 1616 C C . ALA A 1 194 ? -1.666 -9.932 -21.759 1.00 86.69 194 ALA A C 1
ATOM 1618 O O . ALA A 1 194 ? -2.178 -10.593 -22.662 1.00 86.69 194 ALA A O 1
ATOM 1619 N N . ILE A 1 195 ? -0.691 -9.044 -21.994 1.00 87.00 195 ILE A N 1
ATOM 1620 C CA . ILE A 1 195 ? -0.105 -8.799 -23.323 1.00 87.00 195 ILE A CA 1
ATOM 1621 C C . ILE A 1 195 ? 0.592 -10.063 -23.841 1.00 87.00 195 ILE A C 1
ATOM 1623 O O . ILE A 1 195 ? 0.304 -10.506 -24.950 1.00 87.00 195 ILE A O 1
ATOM 1627 N N . ALA A 1 196 ? 1.449 -10.688 -23.030 1.00 87.81 196 ALA A N 1
ATOM 1628 C CA . ALA A 1 196 ? 2.201 -11.878 -23.425 1.00 87.81 196 ALA A CA 1
ATOM 1629 C C . ALA A 1 196 ? 1.300 -13.090 -23.738 1.00 87.81 196 ALA A C 1
ATOM 1631 O O . ALA A 1 196 ? 1.647 -13.915 -24.585 1.00 87.81 196 ALA A O 1
ATOM 1632 N N . ALA A 1 197 ? 0.153 -13.220 -23.061 1.00 86.19 197 ALA A N 1
ATOM 1633 C CA . ALA A 1 197 ? -0.858 -14.229 -23.381 1.00 86.19 197 ALA A CA 1
ATOM 1634 C C . ALA A 1 197 ? -1.567 -13.911 -24.709 1.00 86.19 197 ALA A C 1
ATOM 1636 O O . ALA A 1 197 ? -1.668 -14.775 -25.584 1.00 86.19 197 ALA A O 1
ATOM 1637 N N . ALA A 1 198 ? -1.967 -12.651 -24.906 1.00 89.62 198 ALA A N 1
ATOM 1638 C CA . ALA A 1 198 ? -2.644 -12.203 -26.119 1.00 89.62 198 ALA A CA 1
ATOM 1639 C C . ALA A 1 198 ? -1.765 -12.330 -27.376 1.00 89.62 198 ALA A C 1
ATOM 1641 O O . ALA A 1 198 ? -2.264 -12.712 -28.432 1.00 89.62 198 ALA A O 1
ATOM 1642 N N . GLU A 1 199 ? -0.454 -12.086 -27.268 1.00 90.31 199 GLU A N 1
ATOM 1643 C CA . GLU A 1 199 ? 0.515 -12.303 -28.357 1.00 90.31 199 GLU A CA 1
ATOM 1644 C C . GLU A 1 199 ? 0.603 -13.775 -28.793 1.00 90.31 199 GLU A C 1
ATOM 1646 O O . GLU A 1 199 ? 0.912 -14.065 -29.948 1.00 90.31 199 GLU A O 1
ATOM 1651 N N . LYS A 1 200 ? 0.281 -14.712 -27.893 1.00 90.25 200 LYS A N 1
ATOM 1652 C CA . LYS A 1 200 ? 0.181 -16.153 -28.179 1.00 90.25 200 LYS A CA 1
ATOM 1653 C C . LYS A 1 200 ? -1.216 -16.572 -28.655 1.00 90.25 200 LYS A C 1
ATOM 1655 O O . LYS A 1 200 ? -1.460 -17.760 -28.846 1.00 90.25 200 LYS A O 1
ATOM 1660 N N . GLY A 1 201 ? -2.126 -15.614 -28.842 1.00 89.19 201 GLY A N 1
ATOM 1661 C CA . GLY A 1 201 ? -3.517 -15.841 -29.235 1.00 89.19 201 GLY A CA 1
ATOM 1662 C C . GLY A 1 201 ? -4.475 -16.136 -28.075 1.00 89.19 201 GLY A C 1
ATOM 1663 O O . GLY A 1 201 ? -5.663 -16.344 -28.322 1.00 89.19 201 GLY A O 1
ATOM 1664 N N . ASP A 1 202 ? -4.007 -16.130 -26.821 1.00 89.94 202 ASP A N 1
ATOM 1665 C CA . ASP A 1 202 ? -4.854 -16.340 -25.645 1.00 89.94 202 ASP A CA 1
ATOM 1666 C C . ASP A 1 202 ? -5.316 -15.007 -25.033 1.00 89.94 202 ASP A C 1
ATOM 1668 O O . ASP A 1 202 ? -4.601 -14.330 -24.298 1.00 89.94 202 ASP A O 1
ATOM 1672 N N . TYR A 1 203 ? -6.566 -14.640 -25.313 1.00 89.00 203 TYR A N 1
ATOM 1673 C CA . TYR A 1 203 ? -7.208 -13.441 -24.765 1.00 89.00 203 TYR A CA 1
ATOM 1674 C C . TYR A 1 203 ? -7.955 -13.686 -23.442 1.00 89.00 203 TYR A C 1
ATOM 1676 O O . TYR A 1 203 ? -8.671 -12.797 -22.972 1.00 89.00 203 TYR A O 1
ATOM 1684 N N . SER A 1 204 ? -7.866 -14.886 -22.855 1.00 86.62 204 SER A N 1
ATOM 1685 C CA . SER A 1 204 ? -8.541 -15.206 -21.592 1.00 86.62 204 SER A CA 1
ATOM 1686 C C . SER A 1 204 ? -8.053 -14.310 -20.453 1.00 86.62 204 SER A C 1
ATOM 1688 O O . SER A 1 204 ? -8.874 -13.760 -19.719 1.00 86.62 204 SER A O 1
ATOM 1690 N N . GLU A 1 205 ? -6.744 -14.070 -20.381 1.00 84.62 205 GLU A N 1
ATOM 1691 C CA . GLU A 1 205 ? -6.110 -13.246 -19.352 1.00 84.62 205 GLU A CA 1
ATOM 1692 C C . GLU A 1 205 ? -6.552 -11.780 -19.429 1.00 84.62 205 GLU A C 1
ATOM 1694 O O . GLU A 1 205 ? -6.943 -11.185 -18.427 1.00 84.62 205 GLU A O 1
ATOM 1699 N N . VAL A 1 206 ? -6.611 -11.211 -20.638 1.00 87.50 206 VAL A N 1
ATOM 1700 C CA . VAL A 1 206 ? -7.121 -9.846 -20.860 1.00 87.50 206 VAL A CA 1
ATOM 1701 C C . VAL A 1 206 ? -8.571 -9.721 -20.384 1.00 87.50 206 VAL A C 1
ATOM 1703 O O . VAL A 1 206 ? -8.924 -8.743 -19.728 1.00 87.50 206 VAL A O 1
ATOM 1706 N N . ARG A 1 207 ? -9.416 -10.721 -20.677 1.00 88.25 207 ARG A N 1
ATOM 1707 C CA . ARG A 1 207 ? -10.818 -10.733 -20.228 1.00 88.25 207 ARG A CA 1
ATOM 1708 C C . ARG A 1 207 ? -10.938 -10.846 -18.708 1.00 88.25 207 ARG A C 1
ATOM 1710 O O . ARG A 1 207 ? -11.779 -10.158 -18.135 1.00 88.25 207 ARG A O 1
ATOM 1717 N N . LYS A 1 208 ? -10.106 -11.670 -18.060 1.00 86.12 208 LYS A N 1
ATOM 1718 C CA . LYS A 1 208 ? -10.053 -11.791 -16.591 1.00 86.12 208 LYS A CA 1
ATOM 1719 C C . LYS A 1 208 ? -9.686 -10.454 -15.951 1.00 86.12 208 LYS A C 1
ATOM 1721 O O . LYS A 1 208 ? -10.427 -9.965 -15.104 1.00 86.12 208 LYS A O 1
ATOM 1726 N N . VAL A 1 209 ? -8.598 -9.833 -16.409 1.00 87.12 209 VAL A N 1
ATOM 1727 C CA . VAL A 1 209 ? -8.136 -8.532 -15.902 1.00 87.12 209 VAL A CA 1
ATOM 1728 C C . VAL A 1 209 ? -9.200 -7.456 -16.103 1.00 87.12 209 VAL A C 1
ATOM 1730 O O . VAL A 1 209 ? -9.503 -6.725 -15.166 1.00 87.12 209 VAL A O 1
ATOM 1733 N N . LEU A 1 210 ? -9.822 -7.389 -17.285 1.00 88.12 210 LEU A N 1
ATOM 1734 C CA . LEU A 1 210 ? -10.908 -6.443 -17.541 1.00 88.12 210 LEU A CA 1
ATOM 1735 C C . LEU A 1 210 ? -12.070 -6.648 -16.562 1.00 88.12 210 LEU A C 1
ATOM 1737 O O . LEU A 1 210 ? -12.547 -5.678 -15.983 1.00 88.12 210 LEU A O 1
ATOM 1741 N N . LYS A 1 211 ? -12.473 -7.902 -16.318 1.00 87.50 211 LYS A N 1
ATOM 1742 C CA . LYS A 1 211 ? -13.563 -8.221 -15.391 1.00 87.50 211 LYS A CA 1
ATOM 1743 C C . LYS A 1 211 ? -13.269 -7.776 -13.957 1.00 87.50 211 LYS A C 1
ATOM 1745 O O . LYS A 1 211 ? -14.168 -7.271 -13.297 1.00 87.50 211 LYS A O 1
ATOM 1750 N N . LEU A 1 212 ? -12.029 -7.926 -13.490 1.00 86.69 212 LEU A N 1
ATOM 1751 C CA . LEU A 1 212 ? -11.611 -7.439 -12.168 1.00 86.69 212 LEU A CA 1
ATOM 1752 C C . LEU A 1 212 ? -11.654 -5.909 -12.075 1.00 86.69 212 LEU A C 1
ATOM 1754 O O . LEU A 1 212 ? -12.041 -5.355 -11.050 1.00 86.69 212 LEU A O 1
ATOM 1758 N N . LEU A 1 213 ? -11.253 -5.223 -13.146 1.00 87.88 213 LEU A N 1
ATOM 1759 C CA . LEU A 1 213 ? -11.181 -3.761 -13.186 1.00 87.88 213 LEU A CA 1
ATOM 1760 C C . LEU A 1 213 ? -12.542 -3.083 -13.396 1.00 87.88 213 LEU A C 1
ATOM 1762 O O . LEU A 1 213 ? -12.642 -1.879 -13.172 1.00 87.88 213 LEU A O 1
ATOM 1766 N N . GLU A 1 214 ? -13.583 -3.823 -13.793 1.00 89.25 214 GLU A N 1
ATOM 1767 C CA . GLU A 1 214 ? -14.970 -3.330 -13.797 1.00 89.25 214 GLU A CA 1
ATOM 1768 C C . GLU A 1 214 ? -15.492 -3.082 -12.374 1.00 89.25 214 GLU A C 1
ATOM 1770 O O . GLU A 1 214 ? -16.269 -2.154 -12.156 1.00 89.25 214 GLU A O 1
ATOM 1775 N N . THR A 1 215 ? -15.048 -3.887 -11.404 1.00 88.44 215 THR A N 1
ATOM 1776 C CA . THR A 1 215 ? -15.476 -3.824 -9.997 1.00 88.44 215 THR A CA 1
ATOM 1777 C C . THR A 1 215 ? -14.267 -3.844 -9.051 1.00 88.44 215 THR A C 1
ATOM 1779 O O . THR A 1 215 ? -14.110 -4.775 -8.258 1.00 88.44 215 THR A O 1
ATOM 1782 N N . PRO A 1 216 ? -13.381 -2.829 -9.096 1.00 88.88 216 PRO A N 1
ATOM 1783 C CA . PRO A 1 216 ? -12.097 -2.875 -8.396 1.00 88.88 216 PRO A CA 1
ATOM 1784 C C . PRO A 1 216 ? -12.222 -2.719 -6.874 1.00 88.88 216 PRO A C 1
ATOM 1786 O O . PRO A 1 216 ? -11.252 -2.972 -6.163 1.00 88.88 216 PRO A O 1
ATOM 1789 N N . TYR A 1 217 ? -13.383 -2.293 -6.369 1.00 90.25 217 TYR A N 1
ATOM 1790 C CA . TYR A 1 217 ? -13.660 -2.045 -4.947 1.00 90.25 217 TYR A CA 1
ATOM 1791 C C . TYR A 1 217 ? -14.368 -3.211 -4.244 1.00 90.25 217 TYR A C 1
ATOM 1793 O O . TYR A 1 217 ? -14.347 -3.285 -3.009 1.00 90.25 217 TYR A O 1
ATOM 1801 N N . ASP A 1 218 ? -14.967 -4.117 -5.017 1.00 84.69 218 ASP A N 1
ATOM 1802 C CA . ASP A 1 218 ? -15.804 -5.193 -4.498 1.00 84.69 218 ASP A CA 1
ATOM 1803 C C . ASP A 1 218 ? -14.952 -6.353 -3.972 1.00 84.69 218 ASP A C 1
ATOM 1805 O O . ASP A 1 218 ? -13.933 -6.734 -4.555 1.00 84.69 218 ASP A O 1
ATOM 1809 N N . ASP A 1 219 ? -15.375 -6.918 -2.841 1.00 75.75 219 ASP A N 1
ATOM 1810 C CA . ASP A 1 219 ? -14.763 -8.127 -2.282 1.00 75.75 219 ASP A CA 1
ATOM 1811 C C . ASP A 1 219 ? -15.285 -9.400 -2.972 1.00 75.75 219 ASP A C 1
ATOM 1813 O O . ASP A 1 219 ? -14.538 -10.373 -3.101 1.00 75.75 219 ASP A O 1
ATOM 1817 N N . ASP A 1 220 ? -16.528 -9.356 -3.465 1.00 64.94 220 ASP A N 1
ATOM 1818 C CA . ASP A 1 220 ? -17.251 -10.459 -4.106 1.00 64.94 220 ASP A CA 1
ATOM 1819 C C . ASP A 1 220 ? -16.942 -10.539 -5.603 1.00 64.94 220 ASP A C 1
ATOM 1821 O O . ASP A 1 220 ? -17.812 -10.374 -6.462 1.00 64.94 220 ASP A O 1
ATOM 1825 N N . VAL A 1 221 ? -15.680 -10.797 -5.936 1.00 61.84 221 VAL A N 1
ATOM 1826 C CA . VAL A 1 221 ? -15.321 -11.127 -7.317 1.00 61.84 221 VAL A CA 1
ATOM 1827 C C . VAL A 1 221 ? -15.389 -12.643 -7.483 1.00 61.84 221 VAL A C 1
ATOM 1829 O O . VAL A 1 221 ? -14.839 -13.357 -6.640 1.00 61.84 221 VAL A O 1
ATOM 1832 N N . PRO A 1 222 ? -16.062 -13.168 -8.529 1.00 56.84 222 PRO A N 1
ATOM 1833 C CA . PRO A 1 222 ? -16.094 -14.602 -8.789 1.00 56.84 222 PRO A CA 1
ATOM 1834 C C . PRO A 1 222 ? -14.673 -15.156 -8.789 1.00 56.84 222 PRO A C 1
ATOM 1836 O O . PRO A 1 222 ? -13.789 -14.521 -9.363 1.00 56.84 222 PRO A O 1
ATOM 1839 N N . ASP A 1 223 ? -14.453 -16.318 -8.168 1.00 55.34 223 ASP A N 1
ATOM 1840 C CA . ASP A 1 223 ? -13.153 -16.983 -8.194 1.00 55.34 223 ASP A CA 1
ATOM 1841 C C . ASP A 1 223 ? -12.745 -17.229 -9.655 1.00 55.34 223 ASP A C 1
ATOM 1843 O O . ASP A 1 223 ? -13.174 -18.190 -10.295 1.00 55.34 223 ASP A O 1
ATOM 1847 N N . LEU A 1 224 ? -11.938 -16.324 -10.215 1.00 56.81 224 LEU A N 1
ATOM 1848 C CA . LEU A 1 224 ? -11.509 -16.391 -11.610 1.00 56.81 224 LEU A CA 1
ATOM 1849 C C . LEU A 1 224 ? -10.560 -17.574 -11.848 1.00 56.81 224 LEU A C 1
ATOM 1851 O O . LEU A 1 224 ? -10.286 -17.896 -13.005 1.00 56.81 224 LEU A O 1
ATOM 1855 N N . ASN A 1 225 ? -10.108 -18.257 -10.783 1.00 45.62 225 ASN A N 1
ATOM 1856 C CA . ASN A 1 225 ? -9.417 -19.541 -10.893 1.00 45.62 225 ASN A CA 1
ATOM 1857 C C . ASN A 1 225 ? -10.369 -20.666 -11.344 1.00 45.62 225 ASN A C 1
ATOM 1859 O O . ASN A 1 225 ? -9.929 -21.618 -11.978 1.00 45.62 225 ASN A O 1
ATOM 1863 N N . ALA A 1 226 ? -11.678 -20.563 -11.082 1.00 40.25 226 ALA A N 1
ATOM 1864 C CA . ALA A 1 226 ? -12.658 -21.578 -11.483 1.00 40.25 226 ALA A CA 1
ATOM 1865 C C . ALA A 1 226 ? -13.026 -21.524 -12.981 1.00 40.25 226 ALA A C 1
ATOM 1867 O O . ALA A 1 226 ? -13.647 -22.451 -13.503 1.00 40.25 226 ALA A O 1
ATOM 1868 N N . LEU A 1 227 ? -12.626 -20.468 -13.701 1.00 38.56 227 LEU A N 1
ATOM 1869 C CA . LEU A 1 227 ? -12.855 -20.336 -15.147 1.00 38.56 227 LEU A CA 1
ATOM 1870 C C . LEU A 1 227 ? -11.920 -21.209 -16.002 1.00 38.56 227 LEU A C 1
ATOM 1872 O O . LEU A 1 227 ? -12.103 -21.267 -17.215 1.00 38.56 227 LEU A O 1
ATOM 1876 N N . GLU A 1 228 ? -10.956 -21.911 -15.400 1.00 39.94 228 GLU A N 1
ATOM 1877 C CA . GLU A 1 228 ? -10.068 -22.831 -16.123 1.00 39.94 228 GLU A CA 1
ATOM 1878 C C . GLU A 1 228 ? -10.751 -24.145 -16.551 1.00 39.94 228 GLU A C 1
ATOM 1880 O O . GLU A 1 228 ? -10.211 -24.847 -17.402 1.00 39.94 228 GLU A O 1
ATOM 1885 N N . LEU A 1 229 ? -11.947 -24.484 -16.041 1.00 36.06 229 LEU A N 1
ATOM 1886 C CA . LEU A 1 229 ? -12.489 -25.844 -16.208 1.00 36.06 229 LEU A CA 1
ATOM 1887 C C . LEU A 1 229 ? -13.571 -26.043 -17.287 1.00 36.06 229 LEU A C 1
ATOM 1889 O O . LEU A 1 229 ? -13.843 -27.184 -17.644 1.00 36.06 229 LEU A O 1
ATOM 1893 N N . ASN A 1 230 ? -14.176 -24.990 -17.847 1.00 31.14 230 ASN A N 1
ATOM 1894 C CA . ASN A 1 230 ? -15.354 -25.157 -18.725 1.00 31.14 230 ASN A CA 1
ATOM 1895 C C . ASN A 1 230 ? -15.106 -24.913 -20.227 1.00 31.14 230 ASN A C 1
ATOM 1897 O O . ASN A 1 230 ? -16.066 -24.848 -20.990 1.00 31.14 230 ASN A O 1
ATOM 1901 N N . GLY A 1 231 ? -13.851 -24.770 -20.670 1.00 33.97 231 GLY A N 1
ATOM 1902 C CA . GLY A 1 231 ? -13.546 -24.332 -22.042 1.00 33.97 231 GLY A CA 1
ATOM 1903 C C . GLY A 1 231 ? -12.873 -25.331 -22.985 1.00 33.97 231 GLY A C 1
ATOM 1904 O O . GLY A 1 231 ? -12.849 -25.069 -24.182 1.00 33.97 231 GLY A O 1
ATOM 1905 N N . LEU A 1 232 ? -12.309 -26.443 -22.503 1.00 32.62 232 LEU A N 1
ATOM 1906 C CA . LEU A 1 232 ? -11.507 -27.347 -23.345 1.00 32.62 232 LEU A CA 1
ATOM 1907 C C . LEU A 1 232 ? -11.819 -28.819 -23.054 1.00 32.62 232 LEU A C 1
ATOM 1909 O O . LEU A 1 232 ? -11.002 -29.569 -22.529 1.00 32.62 232 LEU A O 1
ATOM 1913 N N . MET A 1 233 ? -13.020 -29.239 -23.435 1.00 30.66 233 MET A N 1
ATOM 1914 C CA . MET A 1 233 ? -13.264 -30.623 -23.829 1.00 30.66 233 MET A CA 1
ATOM 1915 C C . MET A 1 233 ? -13.554 -30.610 -25.325 1.00 30.66 233 MET A C 1
ATOM 1917 O O . MET A 1 233 ? -14.706 -30.484 -25.712 1.00 30.66 233 MET A O 1
ATOM 1921 N N . GLU A 1 234 ? -12.497 -30.654 -26.137 1.00 28.86 234 GLU A N 1
ATOM 1922 C CA . GLU A 1 234 ? -12.428 -31.455 -27.367 1.00 28.86 234 GLU A CA 1
ATOM 1923 C C . GLU A 1 234 ? -11.032 -31.327 -28.009 1.00 28.86 234 GLU A C 1
ATOM 1925 O O . GLU A 1 234 ? -10.621 -30.253 -28.430 1.00 28.86 234 GLU A O 1
ATOM 1930 N N . ASN A 1 235 ? -10.351 -32.479 -28.080 1.00 28.41 235 ASN A N 1
ATOM 1931 C CA . ASN A 1 235 ? -9.282 -32.859 -29.013 1.00 28.41 235 ASN A CA 1
ATOM 1932 C C . ASN A 1 235 ? -7.943 -32.091 -28.943 1.00 28.41 235 ASN A C 1
ATOM 1934 O O . ASN A 1 235 ? -7.806 -30.980 -29.428 1.00 28.41 235 ASN A O 1
ATOM 1938 N N . GLU A 1 236 ? -6.882 -32.722 -28.437 1.00 28.31 236 GLU A N 1
ATOM 1939 C CA . GLU A 1 236 ? -6.020 -33.639 -29.198 1.00 28.31 236 GLU A CA 1
ATOM 1940 C C . GLU A 1 236 ? -4.864 -34.133 -28.313 1.00 28.31 236 GLU A C 1
ATOM 1942 O O . GLU A 1 236 ? -4.213 -33.399 -27.573 1.00 28.31 236 GLU A O 1
ATOM 1947 N N . SER A 1 237 ? -4.613 -35.431 -28.401 1.00 30.52 237 SER A N 1
ATOM 1948 C CA . SER A 1 237 ? -3.409 -36.099 -27.934 1.00 30.52 237 SER A CA 1
ATOM 1949 C C . SER A 1 237 ? -2.194 -35.637 -28.736 1.00 30.52 237 SER A C 1
ATOM 1951 O O . SER A 1 237 ? -2.178 -35.899 -29.928 1.00 30.52 237 SER A O 1
ATOM 1953 N N . HIS A 1 238 ? -1.158 -35.072 -28.105 1.00 27.53 238 HIS A N 1
ATOM 1954 C CA . HIS A 1 238 ? 0.244 -35.339 -28.453 1.00 27.53 238 HIS A CA 1
ATOM 1955 C C . HIS A 1 238 ? 1.220 -34.864 -27.361 1.00 27.53 238 HIS A C 1
ATOM 1957 O O . HIS A 1 238 ? 1.025 -33.886 -26.650 1.00 27.53 238 HIS A O 1
ATOM 1963 N N . THR A 1 239 ? 2.273 -35.660 -27.232 1.00 31.08 239 THR A N 1
ATOM 1964 C CA . THR A 1 239 ? 3.406 -35.650 -26.305 1.00 31.08 239 THR A CA 1
ATOM 1965 C C . THR A 1 239 ? 4.258 -34.378 -26.322 1.00 31.08 239 THR A C 1
ATOM 1967 O O . THR A 1 239 ? 4.638 -33.919 -27.395 1.00 31.08 239 THR A O 1
ATOM 1970 N N . GLY A 1 240 ? 4.712 -33.923 -25.148 1.00 25.80 240 GLY A N 1
ATOM 1971 C CA . GLY A 1 240 ? 5.839 -32.989 -25.045 1.00 25.80 240 GLY A CA 1
ATOM 1972 C C . GLY A 1 240 ? 5.957 -32.308 -23.684 1.00 25.80 240 GLY A C 1
ATOM 1973 O O . GLY A 1 240 ? 5.262 -31.340 -23.408 1.00 25.80 240 GLY A O 1
ATOM 1974 N N . GLN A 1 241 ? 6.855 -32.809 -22.836 1.00 34.28 241 GLN A N 1
ATOM 1975 C CA . GLN A 1 241 ? 7.263 -32.158 -21.592 1.00 34.28 241 GLN A CA 1
ATOM 1976 C C . GLN A 1 241 ? 7.915 -30.796 -21.875 1.00 34.28 241 GLN A C 1
ATOM 1978 O O . GLN A 1 241 ? 8.973 -30.732 -22.495 1.00 34.28 241 GLN A O 1
ATOM 1983 N N . ALA A 1 242 ? 7.338 -29.730 -21.327 1.00 27.56 242 ALA A N 1
ATOM 1984 C CA . ALA A 1 242 ? 8.055 -28.526 -20.927 1.00 27.56 242 ALA A CA 1
ATOM 1985 C C . ALA A 1 242 ? 7.303 -27.926 -19.736 1.00 27.56 242 ALA A C 1
ATOM 1987 O O . ALA A 1 242 ? 6.206 -27.395 -19.886 1.00 27.56 242 ALA A O 1
ATOM 1988 N N . GLY A 1 243 ? 7.866 -28.074 -18.536 1.00 27.67 243 GLY A N 1
ATOM 1989 C CA . GLY A 1 243 ? 7.328 -27.466 -17.326 1.00 27.67 243 GLY A CA 1
ATOM 1990 C C . GLY A 1 243 ? 7.434 -25.948 -17.412 1.00 27.67 243 GLY A C 1
ATOM 1991 O O . GLY A 1 243 ? 8.461 -25.376 -17.058 1.00 27.67 243 GLY A O 1
ATOM 1992 N N . CYS A 1 244 ? 6.377 -25.291 -17.882 1.00 26.70 244 CYS A N 1
ATOM 1993 C CA . CYS A 1 244 ? 6.133 -23.899 -17.557 1.00 26.70 244 CYS A CA 1
ATOM 1994 C C . CYS A 1 244 ? 5.545 -23.879 -16.142 1.00 26.70 244 CYS A C 1
ATOM 1996 O O . CYS A 1 244 ? 4.483 -24.438 -15.882 1.00 26.70 244 CYS A O 1
ATOM 1998 N N . HIS A 1 245 ? 6.270 -23.289 -15.194 1.00 29.91 245 HIS A N 1
ATOM 1999 C CA . HIS A 1 245 ? 5.707 -22.965 -13.890 1.00 29.91 245 HIS A CA 1
ATOM 2000 C C . HIS A 1 245 ? 4.516 -22.024 -14.118 1.00 29.91 245 HIS A C 1
ATOM 2002 O O . HIS A 1 245 ? 4.699 -20.824 -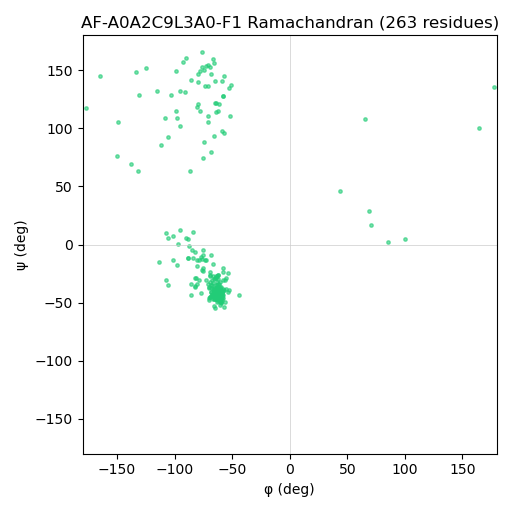14.309 1.00 29.91 245 HIS A O 1
ATOM 2008 N N . ALA A 1 246 ? 3.301 -22.573 -14.137 1.00 38.12 246 ALA A N 1
ATOM 2009 C CA . ALA A 1 246 ? 2.062 -21.817 -14.046 1.00 38.12 246 ALA A CA 1
ATOM 2010 C C . ALA A 1 246 ? 1.995 -21.233 -12.631 1.00 38.12 246 ALA A C 1
ATOM 2012 O O . ALA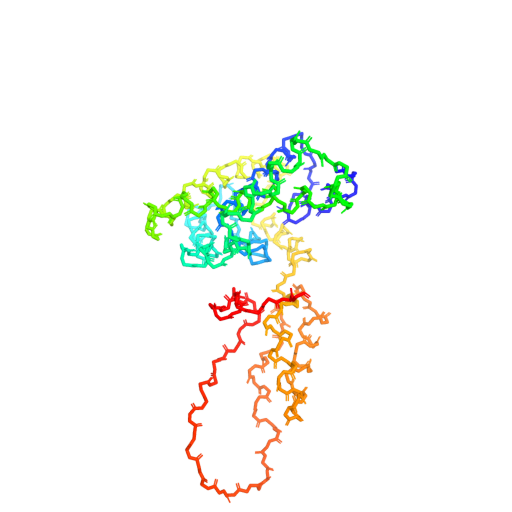 A 1 246 ? 1.414 -21.804 -11.710 1.00 38.12 246 ALA A O 1
ATOM 2013 N N . GLN A 1 247 ? 2.725 -20.144 -12.417 1.00 50.78 247 GLN A N 1
ATOM 2014 C CA . GLN A 1 247 ? 2.717 -19.429 -11.157 1.00 50.78 247 GLN A CA 1
ATOM 2015 C C . GLN A 1 247 ? 1.356 -18.741 -11.076 1.00 50.78 247 GLN A C 1
ATOM 2017 O O . GLN A 1 247 ? 1.092 -17.811 -11.831 1.00 50.78 247 GLN A O 1
ATOM 2022 N N . ARG A 1 248 ? 0.462 -19.283 -10.242 1.00 58.69 248 ARG A N 1
ATOM 2023 C CA . ARG A 1 248 ? -0.899 -18.777 -10.028 1.00 58.69 248 ARG A CA 1
ATOM 2024 C C . ARG A 1 248 ? -0.818 -17.286 -9.697 1.00 58.69 248 ARG A C 1
ATOM 2026 O O . ARG A 1 248 ? -0.277 -16.925 -8.657 1.00 58.69 248 ARG A O 1
ATOM 2033 N N . ILE A 1 249 ? -1.281 -16.435 -10.611 1.00 63.81 249 ILE A N 1
ATOM 2034 C CA . ILE A 1 249 ? -1.212 -14.983 -10.442 1.00 63.81 249 ILE A CA 1
ATOM 2035 C C . ILE A 1 249 ? -2.364 -14.569 -9.537 1.00 63.81 249 ILE A C 1
ATOM 2037 O O . ILE A 1 249 ? -3.532 -14.763 -9.870 1.00 63.81 249 ILE A O 1
ATOM 2041 N N . ILE A 1 250 ? -2.020 -13.996 -8.392 1.00 75.12 250 ILE A N 1
ATOM 2042 C CA . ILE A 1 250 ? -2.973 -13.414 -7.457 1.00 75.12 250 ILE A CA 1
ATOM 2043 C C . ILE A 1 250 ? -2.984 -11.900 -7.713 1.00 75.12 250 ILE A C 1
ATOM 2045 O O . ILE A 1 250 ? -1.968 -11.223 -7.574 1.00 75.12 250 ILE A O 1
ATOM 2049 N N . TYR A 1 251 ? -4.118 -11.370 -8.179 1.00 79.31 251 TYR A N 1
ATOM 2050 C CA . TYR A 1 251 ? -4.213 -9.999 -8.709 1.00 79.31 251 TYR A CA 1
ATOM 2051 C C . TYR A 1 251 ? -4.234 -8.900 -7.633 1.00 79.31 251 TYR A C 1
ATOM 2053 O O . TYR A 1 251 ? -4.074 -7.723 -7.961 1.00 79.31 251 TYR A O 1
ATOM 2061 N N . ASP A 1 252 ? -4.428 -9.269 -6.367 1.00 79.81 252 ASP A N 1
ATOM 2062 C CA . ASP A 1 252 ? -4.363 -8.393 -5.192 1.00 79.81 252 ASP A CA 1
ATOM 2063 C C . ASP A 1 252 ? -3.037 -8.527 -4.414 1.00 79.81 252 ASP A C 1
ATOM 2065 O O . ASP A 1 252 ? -2.854 -7.909 -3.365 1.00 79.81 252 ASP A O 1
ATOM 2069 N N . GLU A 1 253 ? -2.060 -9.270 -4.941 1.00 81.69 253 GLU A N 1
ATOM 2070 C CA . GLU A 1 253 ? -0.744 -9.412 -4.319 1.00 81.69 253 GLU A CA 1
ATOM 2071 C C . GLU A 1 253 ? 0.279 -8.361 -4.771 1.00 81.69 253 GLU A C 1
ATOM 2073 O O . GLU A 1 253 ? 0.172 -7.704 -5.820 1.00 81.69 253 GLU A O 1
ATOM 2078 N N . LYS A 1 254 ? 1.310 -8.218 -3.930 1.00 82.62 254 LYS A N 1
ATOM 2079 C CA . LYS A 1 254 ? 2.496 -7.409 -4.208 1.00 82.62 254 LYS A CA 1
ATOM 2080 C C . LYS A 1 254 ? 3.161 -7.900 -5.504 1.00 82.62 254 LYS A C 1
ATOM 2082 O O . LYS A 1 254 ? 3.171 -9.104 -5.765 1.00 82.62 254 LYS A O 1
ATOM 2087 N N . PRO A 1 255 ? 3.743 -6.999 -6.319 1.00 83.06 255 PRO A N 1
ATOM 2088 C CA . PRO A 1 255 ? 4.466 -7.404 -7.515 1.00 83.06 255 PRO A CA 1
ATOM 2089 C C . PRO A 1 255 ? 5.533 -8.470 -7.217 1.00 83.06 255 PRO A C 1
ATOM 2091 O O . PRO A 1 255 ? 6.302 -8.301 -6.268 1.00 83.06 255 PRO A O 1
ATOM 2094 N N . PRO A 1 256 ? 5.619 -9.538 -8.028 1.00 83.31 256 PRO A N 1
ATOM 2095 C CA . PRO A 1 256 ? 6.652 -10.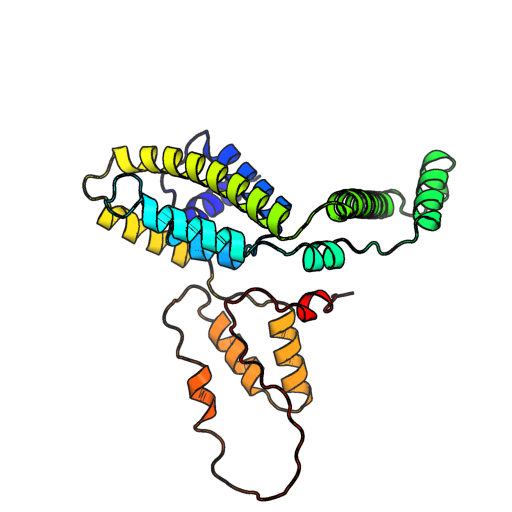555 -7.866 1.00 83.31 256 PRO A CA 1
ATOM 2096 C C . PRO A 1 256 ? 8.046 -9.983 -8.168 1.00 83.31 256 PRO A C 1
ATOM 2098 O O . PRO A 1 256 ? 8.180 -8.994 -8.885 1.00 83.31 256 PRO A O 1
ATOM 2101 N N . GLU A 1 257 ? 9.113 -10.629 -7.691 1.00 77.75 257 GLU A N 1
ATOM 2102 C CA . GLU A 1 257 ? 10.487 -10.098 -7.798 1.00 77.75 257 GLU A CA 1
ATOM 2103 C C . GLU A 1 257 ? 10.952 -9.773 -9.232 1.00 77.75 257 GLU A C 1
ATOM 2105 O O . GLU A 1 257 ? 11.770 -8.869 -9.435 1.00 77.75 257 GLU A O 1
ATOM 2110 N N . TRP A 1 258 ? 10.445 -10.504 -10.229 1.00 80.31 258 TRP A N 1
ATOM 2111 C CA . TRP A 1 258 ? 10.743 -10.279 -11.647 1.00 80.31 258 TRP A CA 1
ATOM 2112 C C . TRP A 1 258 ? 10.011 -9.055 -12.217 1.00 80.31 258 TRP A C 1
ATOM 2114 O O . TRP A 1 258 ? 10.465 -8.463 -13.194 1.00 80.31 258 TRP A O 1
ATOM 2124 N N . ALA A 1 259 ? 8.905 -8.624 -11.600 1.00 80.12 259 ALA A N 1
ATOM 2125 C CA . ALA A 1 259 ? 8.152 -7.453 -12.042 1.00 80.12 259 ALA A CA 1
ATOM 2126 C C . ALA A 1 259 ? 8.968 -6.159 -11.920 1.00 80.12 259 ALA A C 1
ATOM 2128 O O . ALA A 1 259 ? 8.759 -5.228 -12.692 1.00 80.12 259 ALA A O 1
ATOM 2129 N N . PHE A 1 260 ? 9.926 -6.100 -10.991 1.00 73.81 260 PHE A N 1
ATOM 2130 C CA . PHE A 1 260 ? 10.825 -4.952 -10.832 1.00 73.81 260 PHE A CA 1
ATOM 2131 C C . PHE A 1 260 ? 11.774 -4.753 -12.024 1.00 73.81 260 PHE A C 1
ATOM 2133 O O . PHE A 1 260 ? 12.336 -3.668 -12.192 1.00 73.81 260 PHE A O 1
ATOM 2140 N N . ASP A 1 261 ? 11.935 -5.780 -12.859 1.00 76.19 261 ASP A N 1
ATOM 2141 C CA . ASP A 1 261 ? 12.742 -5.726 -14.075 1.00 76.19 261 ASP A CA 1
ATOM 2142 C C . ASP A 1 261 ? 11.919 -5.247 -15.294 1.00 76.19 261 ASP A C 1
ATOM 2144 O O . ASP A 1 261 ? 12.493 -4.845 -16.308 1.00 76.19 261 ASP A O 1
ATOM 2148 N N . LEU A 1 262 ? 10.583 -5.177 -15.174 1.00 70.25 262 LEU A N 1
ATOM 2149 C CA . LEU A 1 262 ? 9.677 -4.584 -16.163 1.00 70.25 262 LEU A CA 1
ATOM 2150 C C . LEU A 1 262 ? 9.753 -3.051 -16.108 1.00 70.25 262 LEU A C 1
ATOM 2152 O O . LEU A 1 262 ? 8.876 -2.366 -15.576 1.00 70.25 262 LEU A O 1
ATOM 2156 N N . ARG A 1 263 ? 10.834 -2.473 -16.630 1.00 59.12 263 ARG A N 1
ATOM 2157 C CA . ARG A 1 263 ? 10.922 -1.017 -16.776 1.00 59.12 263 ARG A CA 1
ATOM 2158 C C . ARG A 1 263 ? 10.145 -0.589 -18.013 1.00 59.12 263 ARG A C 1
ATOM 2160 O O . ARG A 1 263 ? 10.493 -0.977 -19.122 1.00 59.12 263 ARG A O 1
ATOM 2167 N N . VAL A 1 264 ? 9.143 0.265 -17.818 1.00 48.03 264 VAL A N 1
ATOM 2168 C CA . VAL A 1 264 ? 8.617 1.095 -18.905 1.00 48.03 264 VAL A CA 1
ATOM 2169 C C . VAL A 1 264 ? 9.698 2.135 -19.203 1.00 48.03 264 VAL A C 1
ATOM 2171 O O . VAL A 1 264 ? 10.036 2.943 -18.334 1.00 48.03 264 VAL A O 1
ATOM 2174 N N . THR A 1 265 ? 10.328 2.011 -20.370 1.00 36.84 265 THR A N 1
ATOM 2175 C CA . THR A 1 265 ? 11.277 2.998 -20.910 1.00 36.84 265 THR A CA 1
ATOM 2176 C C . THR A 1 265 ? 10.580 4.294 -21.260 1.00 36.84 265 THR A C 1
ATOM 2178 O O . THR A 1 265 ? 9.497 4.200 -21.878 1.00 36.84 265 THR A O 1
#

pLDDT: mean 80.32, std 17.13, range [25.8, 96.5]

Organism: Biomphalaria glabrata (NCBI:txid6526)

Nearest PDB structures (foldseek):
  6eac-assembly1_A  TM=8.847E-01  e=4.700E-04  Pseudomonas syringae
  6lna-assembly1_A  TM=8.395E-01  e=2.131E-03  Escherichia coli
  6k20-assembly1_A  TM=8.401E-01  e=1.939E-03  Escherichia coli

Secondary structure (DSSP, 8-state):
--HHHHHHHHHHTT--S--TTHHHHHHHHHHHHHHHT--HHHHHHHHTTPPPTT-TTHHHHHHHHHHHHHHHSPPHHHHHHHT--SS-HHHHHHHHHHHHH-GGGSTTHHHHHHHHHHHHHHHHHHHHTTS--HHHHHHHHHHHHHHHHHHHHHHHHHHHTT-S-HHHHHHHHHHHHHHHS-S----HHHHHHHHHHHHTT--HHHHHHHHHHHSTT-S----GGGGGSSS--S----------------TTSPPPTTGGG----